Protein 8T5Y (pdb70)

Organism: NCBI:txid2806442

Foldseek 3Di:
DDPVVLLVLLLLQLLVQCVPPNLVPDDCQSSQVSSVHGSVSVCVVAVDSLSSLLVLLVVLLVQLCVQLVVLLPDDDALLVSLLSNLLSLLLSCQVRVSSLCSNPDDPDDPDDDDPVSVVSVVVSVVSVVVVLVSNLVSLVRNCVVVVAPVDDSVVLSVVSVVQSSCVSVDHDHDPPQDSVNSSVVSSVSSCCSRVNPDDD

Solvent-accessible surface area: 11642 Å² total; per-residue (Å²): 129,87,94,80,74,15,73,27,96,0,18,68,13,0,0,80,3,2,68,132,116,26,69,87,108,0,67,17,88,33,0,2,106,91,14,73,35,99,27,45,54,0,99,134,20,20,172,32,43,32,16,0,19,13,16,0,4,106,25,4,1,93,68,10,65,109,89,0,91,89,88,20,75,34,136,36,56,0,106,112,21,5,54,31,0,0,14,4,7,0,18,15,0,1,82,26,19,3,11,7,68,0,8,69,81,261,111,173,74,131,74,99,52,128,120,134,6,140,96,36,46,59,57,13,35,103,70,58,130,56,9,49,131,23,0,59,100,0,5,60,60,0,33,90,78,60,28,28,198,146,62,85,46,28,111,26,8,155,61,13,14,65,53,0,20,45,4,54,110,135,5,143,150,108,98,77,56,71,147,142,88,13,72,54,47,0,38,117,18,2,94,100,56,37,44,40,165,60,96,191

Sequence (200 aa):
EPESDVKGRILDAAADAFMLRGFANTTIDDIADDVGATAGLIYYHFRSKFDIFLAVYEDGMRRVRERVEPYVGAPGTGRQRLVAMSVAHVENLMIDLGYHHHVVHQRDQASTALKVRQRDALAALNELRRDYERMFHHVITEGIADGSLRNVDDALATRTTLLSSNLNAVDVWYRKIEGQTEKEVHDLASSQVVDLLIGGIGAT

Nearest PDB structures (foldseek):
  8t5y-assembly1_A-2  TM=1.005E+00  e=2.383E-27  Rhodococcus sp. USK13
  8svd-assembly2_J  TM=9.613E-01  e=2.777E-20  Mycolicibacterium baixiangningiae
  8svd-assembly2_K  TM=9.713E-01  e=1.045E-19  Mycolicibacterium baixiangningiae
  8svd-assembly1_T  TM=9.690E-01  e=1.728E-19  Mycolicibacterium baixiangningiae
  8svd-assembly1_A  TM=9.575E-01  e=4.237E-18  Mycolicibacterium baixiangningiae

InterPro domains:
  IPR001647 DNA-binding HTH domain, TetR-type [PF00440] (18-64)
  IPR001647 DNA-binding HTH domain, TetR-type [PR00455] (18-31)
  IPR001647 DNA-binding HTH domain, TetR-type [PR00455] (39-62)
  IPR001647 DNA-binding HTH domain, TetR-type [PS50977] (12-72)
  IPR009057 Homedomain-like superfamily [SSF46689] (9-89)
  IPR023772 DNA-binding HTH domain, TetR-type, conserved site [PS01081] (30-60)
  IPR036271 Tetracyclin repressor-like, C-terminal domain superfamily [SSF48498] (86-208)
  IPR041490 HTH-type transcriptional repressor KstR2, C-terminal [PF17932] (84-206)
  IPR050109 HTH-type, TetR-like transcriptional regulator [PTHR30055] (8-211)

Secondary structure (DSSP, 8-state):
--HHHHHHHHHHHHHHHHHHH-TTT--HHHHHHHHTS-HHHHHHH-SSHHHHHHHHHHHHHHHHHHHHGGGTTSSS-HHHHHHHHHHHHHHHHHHSHHHHHHHH---S-SSPPPHHHHHHHHHHHHHHHHHHHHHHHHHHHHHHHTSS-S--HHHHHHHHHHHHHGGGGT----TT--HHHHHHHHHHHHHHHHH-SS--

B-factor: mean 27.07, std 9.18, range [12.94, 57.35]

Radius of gyration: 18.66 Å; Cα contacts (8 Å, |Δi|>4): 200; chains: 1; bounding box: 30×42×54 Å

Structure (mmCIF, N/CA/C/O backbone):
data_8T5Y
#
_entry.id   8T5Y
#
_cell.length_a   45.409
_cell.length_b   60.510
_cell.length_c   84.520
_cell.angle_alpha   90.00
_cell.angle_beta   90.00
_cell.angle_gamma   90.00
#
_symmetry.space_group_name_H-M   'P 21 21 2'
#
loop_
_entity.id
_entity.type
_entity.pdbx_description
1 polymer DarR
2 non-polymer "A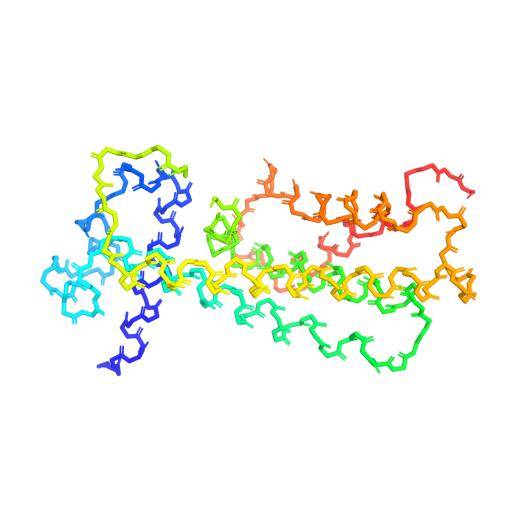DENOSINE-3',5'-CYCLIC-MONOPHOSPHATE"
3 water water
#
loop_
_atom_site.group_PDB
_atom_site.id
_atom_site.type_symbol
_atom_site.label_atom_id
_atom_site.label_alt_id
_atom_site.label_comp_id
_atom_site.label_asym_id
_atom_site.label_entity_id
_atom_site.label_seq_id
_atom_site.pdbx_PDB_ins_code
_atom_site.Cartn_x
_atom_site.Cartn_y
_atom_site.Cartn_z
_atom_site.occupancy
_atom_site.B_iso_or_equiv
_atom_site.auth_seq_id
_atom_site.auth_comp_id
_atom_site.auth_asym_id
_atom_site.auth_atom_id
_atom_site.pdbx_PDB_model_num
ATOM 1 N N . GLU A 1 9 ? 10.630 34.235 35.130 1.00 53.68 6 GLU A N 1
ATOM 2 C CA . GLU A 1 9 ? 10.692 33.214 34.091 1.00 50.48 6 GLU A CA 1
ATOM 3 C C . GLU A 1 9 ? 9.413 32.382 34.076 1.00 49.14 6 GLU A C 1
ATOM 4 O O . GLU A 1 9 ? 8.945 31.943 35.127 1.00 51.37 6 GLU A O 1
ATOM 10 N N . PRO A 1 10 ? 8.846 32.177 32.889 1.00 51.65 7 PRO A N 1
ATOM 11 C CA . PRO A 1 10 ? 7.653 31.332 32.779 1.00 49.37 7 PRO A CA 1
ATOM 12 C C . PRO A 1 10 ? 7.922 29.927 33.299 1.00 48.78 7 PRO A C 1
ATOM 13 O O . PRO A 1 10 ? 9.011 29.376 33.123 1.00 48.86 7 PRO A O 1
ATOM 17 N N . GLU A 1 11 ? 6.909 29.353 33.952 1.00 45.24 8 GLU A N 1
ATOM 18 C CA . GLU A 1 11 ? 7.062 28.033 34.556 1.00 45.45 8 GLU A CA 1
ATOM 19 C C . GLU A 1 11 ? 7.339 26.968 33.502 1.00 43.99 8 GLU A C 1
ATOM 20 O O . GLU A 1 11 ? 8.090 26.017 33.758 1.00 38.57 8 GLU A O 1
ATOM 26 N N . SER A 1 12 ? 6.743 27.106 32.314 1.00 44.84 9 SER A N 1
ATOM 27 C CA . SER A 1 12 ? 7.028 26.174 31.229 1.00 41.26 9 SER A CA 1
ATOM 28 C C . SER A 1 12 ? 8.480 26.271 30.776 1.00 40.05 9 SER A C 1
ATOM 29 O O . SER A 1 12 ? 9.073 25.263 30.366 1.00 36.35 9 SER A O 1
ATOM 31 N N . ASP A 1 13 ? 9.062 27.472 30.828 1.00 40.07 10 ASP A N 1
ATOM 32 C CA . ASP A 1 13 ? 10.472 27.626 30.488 1.00 37.48 10 ASP A CA 1
ATOM 33 C C . ASP A 1 13 ? 11.373 26.985 31.535 1.00 34.48 10 ASP A C 1
ATOM 34 O O . ASP A 1 13 ? 12.381 26.357 31.187 1.00 31.05 10 ASP A O 1
ATOM 39 N N . VAL A 1 14 ? 11.035 27.138 32.819 1.00 31.83 11 VAL A N 1
ATOM 40 C CA . VAL A 1 14 ? 11.810 26.477 33.869 1.00 27.94 11 VAL A CA 1
ATOM 41 C C . VAL A 1 14 ? 11.738 24.965 33.703 1.00 26.36 11 VAL A C 1
ATOM 42 O O . VAL A 1 14 ? 12.753 24.263 33.794 1.00 24.44 11 VAL A O 1
ATOM 46 N N . LYS A 1 15 ? 10.537 24.438 33.438 1.00 28.36 12 LYS A N 1
ATOM 47 C CA . LYS A 1 15 ? 10.404 23.000 33.231 1.00 25.45 12 LYS A CA 1
ATOM 48 C C . LYS A 1 15 ? 11.264 22.544 32.065 1.00 22.86 12 LYS A C 1
ATOM 49 O O . LYS A 1 15 ? 11.923 21.501 32.139 1.00 22.28 12 LYS A O 1
ATOM 55 N N . GLY A 1 16 ? 11.288 23.326 30.980 1.00 25.97 13 GLY A N 1
ATOM 56 C CA . GLY A 1 16 ? 12.109 22.955 29.838 1.00 26.97 13 GLY A CA 1
ATOM 57 C C . GLY A 1 16 ? 13.585 22.890 30.176 1.00 21.45 13 GLY A C 1
ATOM 58 O O . GLY A 1 16 ? 14.304 22.009 29.697 1.00 23.35 13 GLY A O 1
ATOM 59 N N . ARG A 1 17 ? 14.061 23.825 31.005 1.00 23.74 14 ARG A N 1
ATOM 60 C CA . ARG A 1 17 ? 15.464 23.793 31.412 1.00 23.72 14 ARG A CA 1
ATOM 61 C C . ARG A 1 17 ? 15.753 22.587 32.291 1.00 21.41 14 ARG A C 1
ATOM 62 O O . ARG A 1 17 ? 16.819 21.969 32.173 1.00 21.22 14 ARG A O 1
ATOM 70 N N . ILE A 1 18 ? 14.809 22.231 33.167 1.00 19.86 15 ILE A N 1
ATOM 71 C CA . ILE A 1 18 ? 14.955 21.023 33.972 1.00 18.74 15 ILE A CA 1
ATOM 72 C C . ILE A 1 18 ? 15.044 19.793 33.081 1.00 18.48 15 ILE A C 1
ATOM 73 O O . ILE A 1 18 ? 15.915 18.938 33.267 1.00 18.78 15 ILE A O 1
ATOM 78 N N . LEU A 1 19 ? 14.152 19.690 32.085 1.00 19.78 16 LEU A N 1
ATOM 79 C CA . LEU A 1 19 ? 14.174 18.517 31.221 1.00 19.29 16 LEU A CA 1
ATOM 80 C C . LEU A 1 19 ? 15.456 18.455 30.414 1.00 17.29 16 LEU A C 1
ATOM 81 O O . LEU A 1 19 ? 16.016 17.375 30.217 1.00 18.08 16 LEU A O 1
ATOM 86 N N . ASP A 1 20 ? 15.939 19.613 29.950 1.00 18.59 17 ASP A N 1
ATOM 87 C CA . ASP A 1 20 ? 17.192 19.640 29.196 1.00 22.18 17 ASP A CA 1
ATOM 88 C C . ASP A 1 20 ? 18.333 19.142 30.065 1.00 21.05 17 ASP A C 1
ATOM 89 O O . ASP A 1 20 ? 19.155 18.323 29.637 1.00 20.80 17 ASP A O 1
ATOM 94 N N . ALA A 1 21 ? 18.409 19.660 31.295 1.00 19.67 18 ALA A N 1
ATOM 95 C CA . ALA A 1 21 ? 19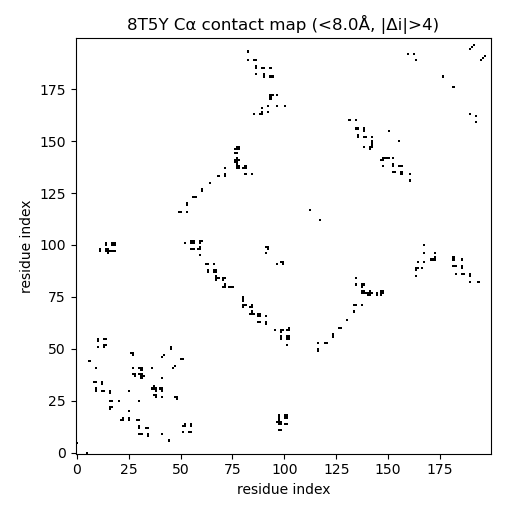.470 19.259 32.212 1.00 20.41 18 ALA A CA 1
ATOM 96 C C . ALA A 1 21 ? 19.355 17.788 32.565 1.00 18.41 18 ALA A C 1
ATOM 97 O O . ALA A 1 21 ? 20.356 17.070 32.607 1.00 20.22 18 ALA A O 1
ATOM 99 N N . ALA A 1 22 ? 18.142 17.321 32.838 1.00 18.20 19 ALA A N 1
ATOM 100 C CA . ALA A 1 22 ? 17.980 15.928 33.225 1.00 18.46 19 ALA A CA 1
ATOM 101 C C . ALA A 1 22 ? 18.327 14.986 32.079 1.00 17.57 19 ALA A C 1
ATOM 102 O O . ALA A 1 22 ? 18.964 13.949 32.296 1.00 19.40 19 ALA A O 1
ATOM 104 N N . ALA A 1 23 ? 17.904 15.325 30.858 1.00 17.98 20 ALA A N 1
ATOM 105 C CA . ALA A 1 23 ? 18.215 14.471 29.720 1.00 19.52 20 ALA A CA 1
ATOM 106 C C . ALA A 1 23 ? 19.716 14.303 29.569 1.00 19.20 20 ALA A C 1
ATOM 107 O O . ALA A 1 23 ? 20.209 13.182 29.370 1.00 19.74 20 ALA A O 1
ATOM 109 N N . ASP A 1 24 ? 20.459 15.397 29.718 1.00 18.99 21 ASP A N 1
ATOM 110 C CA . ASP A 1 24 ? 21.912 15.321 29.580 1.00 21.18 21 ASP A CA 1
ATOM 111 C C . ASP A 1 24 ? 22.542 14.567 30.744 1.00 22.11 21 ASP A C 1
ATOM 112 O O . ASP A 1 24 ? 23.482 13.783 30.543 1.00 24.92 21 ASP A O 1
ATOM 117 N N . ALA A 1 25 ? 22.016 14.760 31.964 1.00 21.83 22 ALA A N 1
ATOM 118 C CA . ALA A 1 25 ? 22.545 14.047 33.127 1.00 22.20 22 ALA A CA 1
ATOM 119 C C . ALA A 1 25 ? 22.288 12.549 33.028 1.00 21.63 22 ALA A C 1
ATOM 120 O O . ALA A 1 25 ? 23.189 11.741 33.283 1.00 25.27 22 ALA A O 1
ATOM 122 N N . PHE A 1 26 ? 21.069 12.153 32.646 1.00 21.37 23 PHE A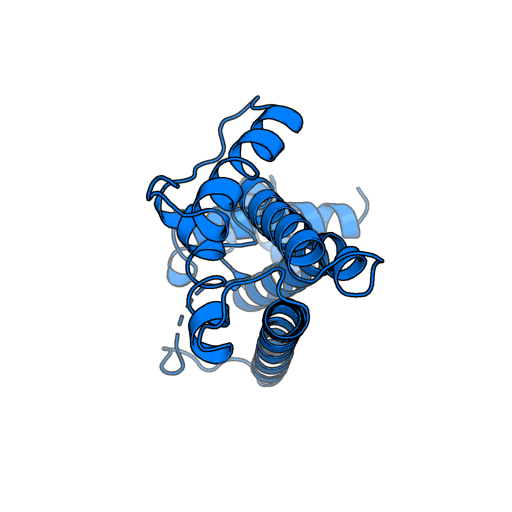 N 1
ATOM 123 C CA . PHE A 1 26 ? 20.775 10.732 32.502 1.00 21.45 23 PHE A CA 1
ATOM 124 C C . PHE A 1 26 ? 21.675 10.107 31.445 1.00 24.65 23 PHE A C 1
ATOM 125 O O . PHE A 1 26 ? 22.142 8.973 31.602 1.00 24.86 23 PHE A O 1
ATOM 133 N N . MET A 1 27 ? 21.923 10.835 30.353 1.00 22.07 24 MET A N 1
ATOM 134 C CA . MET A 1 27 ? 22.846 10.358 29.325 1.00 25.51 24 MET A CA 1
ATOM 135 C C . MET A 1 27 ? 24.239 10.142 29.895 1.00 28.19 24 MET A C 1
ATOM 136 O O . MET A 1 27 ? 24.889 9.127 29.615 1.00 30.51 24 MET A O 1
ATOM 141 N N . LEU A 1 28 ? 24.734 11.119 30.657 1.00 27.92 25 LEU A N 1
ATOM 142 C CA . LEU A 1 28 ? 26.137 11.125 31.063 1.00 27.73 25 LEU A CA 1
ATOM 143 C C . LEU A 1 28 ? 26.416 10.065 32.116 1.00 33.48 25 LEU A C 1
ATOM 144 O O . LEU A 1 28 ? 27.402 9.324 32.022 1.00 34.84 25 LEU A O 1
ATOM 149 N N . ARG A 1 29 ? 25.569 9.985 33.134 1.00 29.30 26 ARG A N 1
ATOM 150 C CA . ARG A 1 29 ? 25.831 9.123 34.277 1.00 33.08 26 ARG A CA 1
ATOM 151 C C . ARG A 1 29 ? 24.889 7.935 34.366 1.00 32.86 26 ARG A C 1
ATOM 152 O O . ARG A 1 29 ? 25.149 7.018 35.152 1.00 34.07 26 ARG A O 1
ATOM 160 N N . GLY A 1 30 ? 23.809 7.927 33.600 1.00 27.99 27 GLY A N 1
ATOM 161 C CA . GLY A 1 30 ? 22.772 6.933 33.763 1.00 27.15 27 GLY A CA 1
ATOM 162 C C . GLY A 1 30 ? 21.704 7.385 34.742 1.00 28.57 27 GLY A C 1
ATOM 163 O O . GLY A 1 30 ? 21.921 8.234 35.605 1.00 28.01 27 GLY A O 1
ATOM 164 N N . PHE A 1 31 ? 20.521 6.787 34.600 1.00 27.68 28 PHE A N 1
ATOM 165 C CA . PHE A 1 31 ? 19.401 7.164 35.456 1.00 26.54 28 PHE A CA 1
ATOM 166 C C . PHE A 1 31 ? 19.706 6.880 36.924 1.00 27.65 28 PHE A C 1
ATOM 167 O O . PHE A 1 31 ? 19.497 7.737 37.790 1.00 26.04 28 PHE A O 1
ATOM 175 N N . ALA A 1 32 ? 20.218 5.682 37.222 1.00 30.00 29 ALA A N 1
ATOM 176 C CA . ALA A 1 32 ? 20.358 5.261 38.613 1.00 32.96 29 ALA A CA 1
ATOM 177 C C . ALA A 1 32 ? 21.310 6.168 39.382 1.00 29.95 29 ALA A C 1
ATOM 178 O O . ALA A 1 32 ? 21.069 6.488 40.552 1.00 32.17 29 ALA A O 1
ATOM 180 N N . ASN A 1 33 ? 22.400 6.584 38.749 1.00 31.01 30 ASN A N 1
ATOM 181 C CA . ASN A 1 33 ? 23.404 7.381 39.438 1.00 31.09 30 ASN A CA 1
ATOM 182 C C . ASN A 1 33 ? 23.108 8.875 39.424 1.00 27.31 30 ASN A C 1
ATOM 183 O O . ASN A 1 33 ? 23.664 9.608 40.249 1.00 31.56 30 ASN A O 1
ATOM 188 N N . THR A 1 34 ? 22.231 9.338 38.538 1.00 24.14 31 THR A N 1
ATOM 189 C CA . THR A 1 34 ? 21.845 10.741 38.558 1.00 23.23 31 THR A CA 1
ATOM 190 C C . THR A 1 34 ? 20.992 11.027 39.786 1.00 24.41 31 THR A C 1
ATOM 191 O O . THR A 1 34 ? 20.147 10.218 40.172 1.00 24.94 31 THR A O 1
ATOM 195 N N . THR A 1 35 ? 21.212 12.179 40.406 1.00 22.62 32 THR A N 1
ATOM 196 C CA . THR A 1 35 ? 20.420 12.591 41.555 1.00 20.58 32 THR A CA 1
ATOM 197 C C . THR A 1 35 ? 19.650 13.865 41.231 1.00 20.55 32 THR A C 1
ATOM 198 O O . THR A 1 35 ? 19.973 14.593 40.279 1.00 20.79 32 THR A O 1
ATOM 202 N N . ILE A 1 36 ? 18.627 14.134 42.044 1.00 19.43 33 ILE A N 1
ATOM 203 C CA . ILE A 1 36 ? 17.909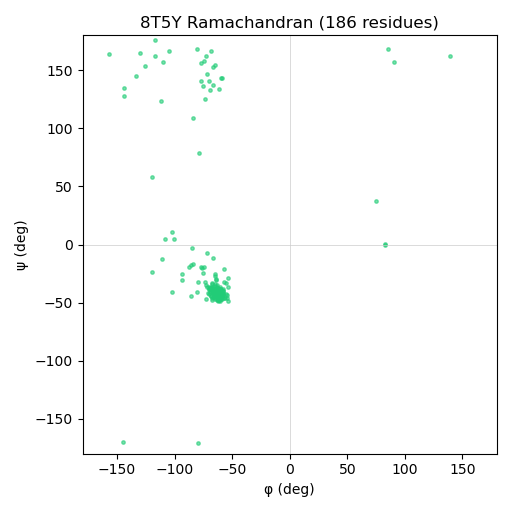 15.401 41.934 1.00 19.72 33 ILE A CA 1
ATOM 204 C C . ILE A 1 36 ? 18.871 16.568 42.125 1.00 22.49 33 ILE A C 1
ATOM 205 O O . ILE A 1 36 ? 18.773 17.590 41.436 1.00 20.52 33 ILE A O 1
ATOM 210 N N . ASP A 1 37 ? 19.834 16.419 43.042 1.00 21.45 34 ASP A N 1
ATOM 211 C CA . ASP A 1 37 ? 20.838 17.461 43.252 1.00 21.25 34 ASP A CA 1
ATOM 212 C C . ASP A 1 37 ? 21.650 17.735 41.991 1.00 21.56 34 ASP A C 1
ATOM 213 O O . ASP A 1 37 ? 21.990 18.895 41.717 1.00 21.40 34 ASP A O 1
ATOM 218 N N . ASP A 1 38 ? 21.996 16.688 41.222 1.00 21.30 35 ASP A N 1
ATOM 219 C CA . ASP A 1 38 ? 22.700 16.895 39.956 1.00 20.56 35 ASP A CA 1
ATOM 220 C C . ASP A 1 38 ? 21.891 17.803 39.045 1.00 22.91 35 ASP A C 1
ATOM 221 O O . ASP A 1 38 ? 22.430 18.721 38.417 1.00 23.73 35 ASP A O 1
ATOM 226 N N . ILE A 1 39 ? 20.594 17.525 38.941 1.00 20.67 36 ILE A N 1
ATOM 227 C CA . ILE A 1 39 ? 19.728 18.279 38.046 1.00 20.37 36 ILE A CA 1
ATOM 228 C C . ILE A 1 39 ? 19.559 19.703 38.549 1.00 19.42 36 ILE A C 1
ATOM 229 O O . ILE A 1 39 ? 19.669 20.664 37.775 1.00 20.76 36 ILE A O 1
ATOM 234 N N . ALA A 1 40 ? 19.326 19.856 39.857 1.00 19.84 37 ALA A N 1
ATOM 235 C CA . ALA A 1 40 ? 19.244 21.181 40.465 1.00 19.86 37 ALA A CA 1
ATOM 236 C C . ALA A 1 40 ? 20.509 21.989 40.205 1.00 21.95 37 ALA A C 1
ATOM 237 O O . ALA A 1 40 ? 20.436 23.160 39.813 1.00 22.51 37 ALA A O 1
ATOM 239 N N . ASP A 1 41 ? 21.685 21.372 40.392 1.00 21.80 38 ASP A N 1
ATOM 240 C CA . ASP A 1 41 ? 22.933 22.100 40.153 1.00 23.12 38 ASP A CA 1
ATOM 241 C C . ASP A 1 41 ? 22.993 22.629 38.729 1.00 22.92 38 ASP A C 1
ATOM 242 O O . ASP A 1 41 ? 23.470 23.747 38.492 1.00 26.39 38 ASP A O 1
ATOM 247 N N . ASP A 1 42 ? 22.537 21.825 37.768 1.00 23.40 39 ASP A N 1
ATOM 248 C CA . ASP A 1 42 ? 22.698 22.147 36.363 1.00 23.15 39 ASP A CA 1
ATOM 249 C C . ASP A 1 42 ? 21.728 23.225 35.905 1.00 26.23 39 ASP A C 1
ATOM 250 O O . ASP A 1 42 ? 21.995 23.883 34.895 1.00 34.52 39 ASP A O 1
ATOM 255 N N . VAL A 1 43 ? 20.628 23.442 36.633 1.00 23.08 40 VAL A N 1
ATOM 256 C CA . VAL A 1 43 ? 19.733 24.565 36.342 1.00 24.75 40 VAL A CA 1
ATOM 257 C C . VAL A 1 43 ? 19.933 25.752 37.273 1.00 27.30 40 VAL A C 1
ATOM 258 O O . VAL A 1 43 ? 19.187 26.735 37.170 1.00 29.75 40 VAL A O 1
ATOM 262 N N . GLY A 1 44 ? 20.917 25.708 38.167 1.00 24.68 41 GLY A N 1
ATOM 263 C CA . GLY A 1 44 ? 21.182 26.841 39.043 1.00 27.13 41 GLY A CA 1
ATOM 264 C C . GLY A 1 44 ? 20.185 27.024 40.166 1.00 23.43 41 GLY A C 1
ATOM 265 O O . GLY A 1 44 ? 19.880 28.163 40.547 1.00 29.11 41 GLY A O 1
ATOM 266 N N . ALA A 1 45 ? 19.710 25.930 40.751 1.00 22.33 42 ALA A N 1
ATOM 267 C CA . ALA A 1 45 ? 18.687 26.028 41.775 1.00 23.14 42 ALA A CA 1
ATOM 268 C C . ALA A 1 45 ? 18.920 24.945 42.818 1.00 25.22 42 ALA A C 1
ATOM 269 O O . ALA A 1 45 ? 19.961 24.279 42.830 1.00 26.25 42 ALA A O 1
ATOM 271 N N . THR A 1 46 ? 17.945 24.782 43.697 1.00 26.00 43 THR A N 1
ATOM 272 C CA . THR A 1 46 ? 17.974 23.784 44.749 1.00 24.26 43 THR A CA 1
ATOM 273 C C . THR A 1 46 ? 17.041 22.643 44.381 1.00 24.09 43 THR A C 1
ATOM 274 O O . THR A 1 46 ? 16.203 22.743 43.472 1.00 22.34 43 THR A O 1
ATOM 278 N N . ALA A 1 47 ? 17.185 21.543 45.113 1.00 23.27 44 ALA A N 1
ATOM 279 C CA . ALA A 1 47 ? 16.290 20.407 44.913 1.00 23.18 44 ALA A CA 1
ATOM 280 C C . ALA A 1 47 ? 14.833 20.816 45.050 1.00 23.81 44 ALA A C 1
ATOM 281 O O . ALA A 1 47 ? 13.969 20.274 44.347 1.00 22.71 44 ALA A O 1
ATOM 283 N N . GLY A 1 48 ? 14.549 21.783 45.928 1.00 25.22 45 GLY A N 1
ATOM 284 C CA . GLY A 1 48 ? 13.175 22.221 46.134 1.00 25.97 45 GLY A CA 1
ATOM 285 C C . GLY A 1 48 ? 12.508 22.720 44.866 1.00 28.56 45 GLY A C 1
ATOM 286 O O . GLY A 1 48 ? 11.330 22.445 44.629 1.00 27.62 45 GLY A O 1
ATOM 287 N N . LEU A 1 49 ? 13.244 23.455 44.028 1.00 24.72 46 LEU A N 1
ATOM 288 C CA . LEU A 1 49 ? 12.663 23.886 42.759 1.00 24.74 46 LEU A CA 1
ATOM 289 C C . LEU A 1 49 ? 12.343 22.691 41.876 1.00 25.51 46 LEU A C 1
ATOM 290 O O . LEU A 1 49 ? 11.290 22.652 41.224 1.00 25.22 46 LEU A O 1
ATOM 295 N N . ILE A 1 50 ? 13.237 21.699 41.838 1.00 21.80 47 ILE A N 1
ATOM 296 C CA . ILE A 1 50 ? 12.978 20.514 41.024 1.00 19.63 47 ILE A CA 1
ATOM 297 C C . ILE A 1 50 ? 11.717 19.803 41.496 1.00 21.20 47 ILE A C 1
ATOM 298 O O . ILE A 1 50 ? 10.841 19.467 40.689 1.00 22.54 47 ILE A O 1
ATOM 303 N N . TYR A 1 51 ? 11.598 19.582 42.810 1.00 22.33 48 TYR A N 1
ATOM 304 C CA . TYR A 1 51 ? 10.444 18.871 43.358 1.00 23.36 48 TYR A CA 1
ATOM 305 C C . TYR A 1 51 ? 9.144 19.643 43.162 1.00 25.89 48 TYR A C 1
ATOM 306 O O . TYR A 1 51 ? 8.070 19.027 43.097 1.00 26.70 48 TYR A O 1
ATOM 315 N N . TYR A 1 52 ? 9.210 20.974 43.066 1.00 24.00 49 TYR A N 1
ATOM 316 C CA . TYR A 1 52 ? 8.002 21.742 42.788 1.00 25.23 49 TYR A CA 1
ATOM 317 C C . TYR A 1 52 ? 7.422 21.355 41.432 1.00 26.02 49 TYR A C 1
ATOM 318 O O . TYR A 1 52 ? 6.196 21.276 41.268 1.00 27.71 49 TYR A O 1
ATOM 327 N N . HIS A 1 53 ? 8.289 21.103 40.448 1.00 22.82 50 HIS A N 1
ATOM 328 C CA . HIS A 1 53 ? 7.853 20.817 39.089 1.00 24.65 50 HIS A CA 1
ATOM 329 C C . HIS A 1 53 ? 7.695 19.331 38.807 1.00 26.66 50 HIS A C 1
ATOM 330 O O . HIS A 1 53 ? 6.862 18.957 37.968 1.00 26.45 50 HIS A O 1
ATOM 337 N N . PHE A 1 54 ? 8.483 18.477 39.466 1.00 23.46 51 PHE A N 1
ATOM 338 C CA . PHE A 1 54 ? 8.451 17.034 39.247 1.00 21.08 51 PHE A CA 1
ATOM 339 C C . PHE A 1 54 ? 8.682 16.344 40.579 1.00 26.01 51 PHE A C 1
ATOM 340 O O . PHE A 1 54 ? 9.681 16.618 41.250 1.00 25.03 51 PHE A O 1
ATOM 348 N N . ARG A 1 55 ? 7.792 15.420 40.945 1.00 22.40 52 ARG A N 1
ATOM 349 C CA . ARG A 1 55 ? 7.835 14.866 42.294 1.00 22.94 52 ARG A CA 1
ATOM 350 C C . ARG A 1 55 ? 8.973 13.887 42.511 1.00 25.00 52 ARG A C 1
ATOM 351 O O . ARG A 1 55 ? 9.322 13.620 43.667 1.00 25.56 52 ARG A O 1
ATOM 359 N N . SER A 1 56 ? 9.543 13.332 41.448 1.00 23.11 53 SER A N 1
ATOM 360 C CA . SER A 1 56 ? 10.557 12.303 41.602 1.00 23.22 53 SER A CA 1
ATOM 361 C C . SER A 1 56 ? 11.416 12.258 40.355 1.00 20.44 53 SER A C 1
ATOM 362 O O . SER A 1 56 ? 11.035 12.755 39.287 1.00 21.46 53 SER A O 1
ATOM 365 N N . LYS A 1 57 ? 12.569 11.613 40.501 1.00 21.37 54 LYS A N 1
ATOM 366 C CA . LYS A 1 57 ? 13.461 11.439 39.371 1.00 21.87 54 LYS A CA 1
ATOM 367 C C . LYS A 1 57 ? 12.778 10.661 38.250 1.00 20.48 54 LYS A C 1
ATOM 368 O O . LYS A 1 57 ? 12.952 10.987 37.071 1.00 19.35 54 LYS A O 1
ATOM 374 N N . PHE A 1 58 ? 11.965 9.647 38.590 1.00 19.72 55 PHE A N 1
ATOM 375 C CA . PHE A 1 58 ? 11.291 8.907 37.521 1.00 20.29 55 PHE A CA 1
ATOM 376 C C . PHE A 1 58 ? 10.249 9.754 36.799 1.00 19.81 55 PHE A C 1
ATOM 377 O O . PHE A 1 58 ? 10.044 9.579 35.589 1.00 18.40 55 PHE A O 1
ATOM 385 N N . ASP A 1 59 ? 9.588 10.677 37.503 1.00 18.25 56 ASP A N 1
ATOM 386 C CA . ASP A 1 59 ? 8.667 11.585 36.833 1.00 17.67 56 ASP A CA 1
ATOM 387 C C . ASP A 1 59 ? 9.406 12.459 35.826 1.00 18.82 56 ASP A C 1
ATOM 388 O O . ASP A 1 59 ? 8.871 12.788 34.758 1.00 18.73 56 ASP A O 1
ATOM 393 N N . ILE A 1 60 ? 10.638 12.861 36.153 1.00 18.40 57 ILE A N 1
ATOM 394 C CA . ILE A 1 60 ? 11.442 13.620 35.204 1.00 19.33 57 ILE A CA 1
ATOM 395 C C . ILE A 1 60 ? 11.779 12.765 33.991 1.00 16.91 57 ILE A C 1
ATOM 396 O O . ILE A 1 60 ? 11.663 13.213 32.844 1.00 17.22 57 ILE A O 1
ATOM 401 N N . PHE A 1 61 ? 12.185 11.518 34.224 1.00 17.87 58 PHE A N 1
ATOM 402 C CA . PHE A 1 61 ? 12.425 10.585 33.124 1.00 17.15 58 PHE A CA 1
ATOM 403 C C . PHE A 1 61 ? 11.209 10.479 32.208 1.00 17.41 58 PHE A C 1
ATOM 404 O O . PHE A 1 61 ? 11.323 10.579 30.979 1.00 17.96 58 PHE A O 1
ATOM 412 N N . LEU A 1 62 ? 10.028 10.289 32.794 1.00 17.05 59 LEU A N 1
ATOM 413 C CA . LEU A 1 62 ? 8.816 10.180 31.986 1.00 17.24 59 LEU A CA 1
ATOM 414 C C . LEU A 1 62 ? 8.576 11.439 31.173 1.00 18.30 59 LEU A C 1
ATOM 415 O O . LEU A 1 62 ? 8.179 11.365 30.002 1.00 18.16 59 LEU A O 1
ATOM 420 N N . ALA A 1 63 ? 8.821 12.611 31.765 1.00 18.08 60 ALA A N 1
ATOM 421 C CA . ALA A 1 63 ? 8.607 13.869 31.061 1.00 17.60 60 ALA A CA 1
ATOM 422 C C . ALA A 1 63 ? 9.618 14.057 29.930 1.00 16.12 60 ALA A C 1
ATOM 423 O O . ALA A 1 63 ? 9.287 14.635 28.883 1.00 19.09 60 ALA A O 1
ATOM 425 N N . VAL A 1 64 ? 10.859 13.622 30.141 1.00 17.01 61 VAL A N 1
ATOM 426 C CA . VAL A 1 64 ? 11.847 13.672 29.068 1.00 18.12 61 VAL A CA 1
ATOM 427 C C . VAL A 1 64 ? 11.421 12.764 27.928 1.00 17.02 61 VAL A C 1
ATOM 428 O O . VAL A 1 64 ? 11.475 13.146 26.755 1.00 17.35 61 VAL A O 1
ATOM 432 N N . TYR A 1 65 ? 10.995 11.543 28.263 1.00 16.73 62 TYR A N 1
ATOM 433 C CA . TYR A 1 65 ? 10.543 10.590 27.248 1.00 15.99 62 TYR A CA 1
ATOM 434 C C . TYR A 1 65 ? 9.376 11.174 26.463 1.00 19.68 62 TYR A C 1
ATOM 435 O O . TYR A 1 65 ? 9.361 11.152 25.226 1.00 18.66 62 TYR A O 1
ATOM 444 N N . GLU A 1 66 ? 8.397 11.737 27.163 1.00 18.36 63 GLU A N 1
ATOM 445 C CA . GLU A 1 66 ? 7.239 12.316 26.491 1.00 19.01 63 GLU A CA 1
ATOM 446 C C . GLU A 1 66 ? 7.656 13.435 25.541 1.00 19.66 63 GLU A C 1
ATOM 447 O O . GLU A 1 66 ? 7.172 13.520 24.397 1.00 20.21 63 GLU A O 1
ATOM 453 N N . ASP A 1 67 ? 8.555 14.316 25.992 1.00 18.17 64 ASP A N 1
ATOM 454 C CA . ASP A 1 67 ? 8.946 15.447 25.152 1.00 20.86 64 ASP A CA 1
ATOM 455 C C . ASP A 1 67 ? 9.804 14.990 23.986 1.00 19.03 64 ASP A C 1
ATOM 456 O O . ASP A 1 67 ? 9.687 15.525 22.876 1.00 20.35 64 ASP A O 1
ATOM 461 N N . GLY A 1 68 ? 10.657 13.994 24.214 1.00 17.61 65 GLY A N 1
ATOM 462 C CA . GLY A 1 68 ? 11.451 13.445 23.123 1.00 18.91 65 GLY A CA 1
ATOM 463 C C . GLY A 1 68 ? 10.593 12.820 22.041 1.00 19.99 65 GLY A C 1
ATOM 464 O O . GLY A 1 68 ? 10.860 12.991 20.844 1.00 20.78 65 GLY A O 1
ATOM 465 N N . MET A 1 69 ? 9.545 12.101 22.444 1.00 18.63 66 MET A N 1
ATOM 466 C CA . MET A 1 69 ? 8.628 11.495 21.486 1.00 20.25 66 MET A CA 1
ATOM 467 C C . MET A 1 69 ? 7.860 12.557 20.713 1.00 24.57 66 MET A C 1
ATOM 468 O O . MET A 1 69 ? 7.660 12.425 19.497 1.00 23.19 66 MET A O 1
ATOM 473 N N . ARG A 1 70 ? 7.414 13.616 21.392 1.00 21.54 67 ARG A N 1
ATOM 474 C CA . ARG A 1 70 ? 6.693 14.682 20.703 1.00 24.09 67 ARG A CA 1
ATOM 475 C C . ARG A 1 70 ? 7.580 15.335 19.654 1.00 22.81 67 ARG A C 1
ATOM 476 O O . ARG A 1 70 ? 7.169 15.512 18.497 1.00 23.89 67 ARG A O 1
ATOM 484 N N . ARG A 1 71 ? 8.827 15.638 20.022 1.00 21.61 68 ARG A N 1
ATOM 485 C CA . ARG A 1 71 ? 9.725 16.341 19.111 1.00 22.49 68 ARG A CA 1
ATOM 486 C C . ARG A 1 71 ? 10.030 15.493 17.885 1.00 21.84 68 ARG A C 1
ATOM 487 O O . ARG A 1 71 ? 9.952 15.980 16.752 1.00 22.96 68 ARG A O 1
ATOM 495 N N . VAL A 1 72 ? 10.363 14.218 18.085 1.00 18.91 69 VAL A N 1
ATOM 496 C CA . VAL A 1 72 ? 10.704 13.395 16.921 1.00 20.22 69 VAL A CA 1
ATOM 497 C C . VAL A 1 72 ? 9.487 13.207 16.015 1.00 20.92 69 VAL A C 1
ATOM 498 O O . VAL A 1 72 ? 9.596 13.276 14.785 1.00 19.46 69 VAL A O 1
ATOM 502 N N . ARG A 1 73 ? 8.302 13.012 16.601 1.00 20.58 70 ARG A N 1
ATOM 503 C CA . ARG A 1 73 ? 7.105 12.835 15.792 1.00 21.59 70 ARG A CA 1
ATOM 504 C C . ARG A 1 73 ? 6.808 14.089 14.983 1.00 22.11 70 ARG A C 1
ATOM 505 O O . ARG A 1 73 ? 6.478 14.006 13.793 1.00 22.57 70 ARG A O 1
ATOM 513 N N . GLU A 1 74 ? 6.952 15.265 15.597 1.00 21.63 71 GLU A N 1
ATOM 514 C CA . GLU A 1 74 ? 6.681 16.502 14.873 1.00 25.19 71 GLU A CA 1
ATOM 515 C C . GLU A 1 74 ? 7.639 16.702 13.706 1.00 23.45 71 GLU A C 1
ATOM 516 O O . GLU A 1 74 ? 7.269 17.327 12.700 1.00 25.61 71 GLU A O 1
ATOM 522 N N . ARG A 1 75 ? 8.868 16.194 13.818 1.00 23.47 72 ARG A N 1
ATOM 523 C CA . ARG A 1 75 ? 9.840 16.340 12.739 1.00 22.49 72 ARG A CA 1
ATOM 524 C C . ARG A 1 75 ? 9.620 15.329 11.623 1.00 23.34 72 ARG A C 1
ATOM 525 O O . ARG A 1 75 ? 9.888 15.633 10.454 1.00 23.94 72 ARG A O 1
ATOM 533 N N . VAL A 1 76 ? 9.131 14.137 11.952 1.00 19.14 73 VAL A N 1
ATOM 534 C CA . VAL A 1 76 ? 9.114 13.015 11.022 1.00 20.38 73 VAL A CA 1
ATOM 535 C C . VAL A 1 76 ? 7.738 12.781 10.414 1.00 19.67 73 VAL A C 1
ATOM 536 O O . VAL A 1 76 ? 7.628 12.485 9.222 1.00 19.97 73 VAL A O 1
ATOM 540 N N . GLU A 1 77 ? 6.683 12.890 11.217 1.00 21.78 74 GLU A N 1
ATOM 541 C CA . GLU A 1 77 ? 5.336 12.593 10.736 1.00 23.54 74 GLU A CA 1
ATOM 542 C C . GLU A 1 77 ? 4.915 13.340 9.476 1.00 24.08 74 GLU A C 1
ATOM 543 O O . GLU A 1 77 ? 4.202 12.735 8.658 1.00 26.22 74 GLU A O 1
ATOM 549 N N . PRO A 1 78 ? 5.283 14.609 9.254 1.00 22.82 75 PRO A N 1
ATOM 550 C CA . PRO A 1 78 ? 4.819 15.290 8.031 1.00 24.86 75 PRO A CA 1
ATOM 551 C C . PRO A 1 78 ? 5.203 14.580 6.744 1.00 24.47 75 PRO A C 1
ATOM 552 O O . PRO A 1 78 ? 4.557 14.794 5.711 1.00 27.51 75 PRO A O 1
ATOM 556 N N . TYR A 1 79 ? 6.211 13.725 6.765 1.00 22.17 76 TYR A N 1
ATOM 557 C CA . TYR A 1 79 ? 6.671 13.068 5.553 1.00 24.02 76 TYR A CA 1
ATOM 558 C C . TYR A 1 79 ? 5.937 11.772 5.248 1.00 26.60 76 TYR A C 1
ATOM 559 O O . TYR A 1 79 ? 5.966 11.318 4.098 1.00 28.18 76 TYR A O 1
ATOM 568 N N . VAL A 1 80 ? 5.276 11.171 6.235 1.00 24.77 77 VAL A N 1
ATOM 569 C CA . VAL A 1 80 ? 4.787 9.802 6.090 1.00 24.21 77 VAL A CA 1
ATOM 570 C C . VAL A 1 80 ? 3.714 9.712 5.011 1.00 27.38 77 VAL A C 1
ATOM 571 O O . VAL A 1 80 ? 3.710 8.781 4.195 1.00 28.91 77 VAL A O 1
ATOM 575 N N . GLY A 1 81 ? 2.779 10.660 5.001 1.00 25.94 78 GLY A N 1
ATOM 576 C CA . GLY A 1 81 ? 1.719 10.712 4.017 1.00 28.25 78 GLY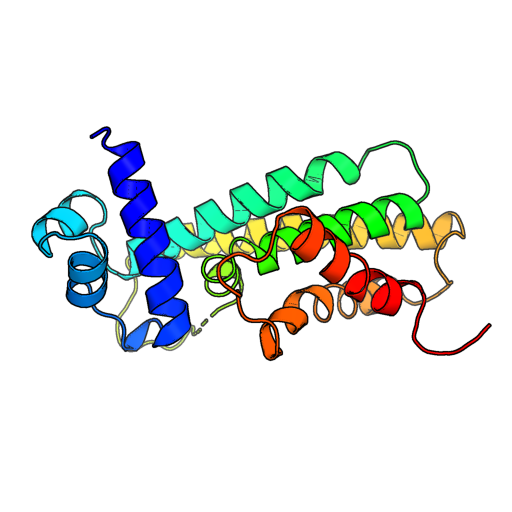 A CA 1
ATOM 577 C C . GLY A 1 81 ? 1.928 11.734 2.923 1.00 27.13 78 GLY A C 1
ATOM 578 O O . GLY A 1 81 ? 0.994 12.002 2.156 1.00 28.40 78 GLY A O 1
ATOM 579 N N . ALA A 1 82 ? 3.119 12.318 2.828 1.00 25.82 79 ALA A N 1
ATOM 580 C CA . ALA A 1 82 ? 3.396 13.335 1.832 1.00 26.33 79 ALA A CA 1
ATOM 581 C C . ALA A 1 82 ? 3.499 12.711 0.442 1.00 25.47 79 ALA A C 1
ATOM 582 O O . ALA A 1 82 ? 3.685 11.496 0.298 1.00 25.24 79 ALA A O 1
ATOM 584 N N . PRO A 1 83 ? 3.389 13.524 -0.604 1.00 24.45 80 PRO A N 1
ATOM 585 C CA . PRO A 1 83 ? 3.653 13.018 -1.952 1.00 25.03 80 PRO A CA 1
ATOM 586 C C . PRO A 1 83 ? 5.075 12.489 -2.067 1.00 26.31 80 PRO A C 1
ATOM 587 O O . PRO A 1 83 ? 6.013 13.022 -1.467 1.00 28.72 80 PRO A O 1
ATOM 591 N N . GLY A 1 84 ? 5.231 11.417 -2.820 1.00 23.37 81 GLY A N 1
ATOM 592 C CA . GLY A 1 84 ? 6.538 10.858 -3.097 1.00 21.97 81 GLY A CA 1
ATOM 593 C C . GLY A 1 84 ? 6.513 9.345 -3.035 1.00 20.43 81 GLY A C 1
ATOM 594 O O . GLY A 1 84 ? 5.613 8.732 -2.455 1.00 22.50 81 GLY A O 1
ATOM 595 N N . THR A 1 85 ? 7.538 8.736 -3.614 1.00 20.18 82 THR A N 1
ATOM 596 C CA . THR A 1 85 ? 7.692 7.288 -3.521 1.00 19.12 82 THR A CA 1
ATOM 597 C C . THR A 1 85 ? 8.016 6.894 -2.078 1.00 20.93 82 THR A C 1
ATOM 598 O O . THR A 1 85 ? 8.372 7.725 -1.231 1.00 19.46 82 THR A O 1
ATOM 602 N N . GLY A 1 86 ? 7.900 5.596 -1.803 1.00 20.14 83 GLY A N 1
ATOM 603 C CA . GLY A 1 86 ? 8.318 5.104 -0.501 1.00 17.83 83 GLY A CA 1
ATOM 604 C C . GLY A 1 86 ? 9.752 5.475 -0.168 1.00 19.20 83 GLY A C 1
ATOM 605 O O . GLY A 1 86 ? 10.043 5.896 0.954 1.00 19.01 83 GLY A O 1
ATOM 606 N N . ARG A 1 87 ? 10.660 5.344 -1.138 1.00 17.57 84 ARG A N 1
ATOM 607 C CA . ARG A 1 87 ? 12.058 5.692 -0.877 1.00 17.42 84 ARG A CA 1
ATOM 608 C C . ARG A 1 87 ? 12.217 7.184 -0.598 1.00 18.40 84 ARG A C 1
ATOM 609 O O . ARG A 1 87 ? 12.950 7.575 0.324 1.00 17.89 84 ARG A O 1
ATOM 617 N N . GLN A 1 88 ? 11.544 8.044 -1.365 1.00 18.84 85 GLN A N 1
ATOM 618 C CA . GLN A 1 88 ? 11.693 9.475 -1.125 1.00 17.96 85 GLN A CA 1
ATOM 619 C C . GLN A 1 88 ? 11.223 9.837 0.272 1.00 18.65 85 GLN A C 1
ATOM 620 O O . GLN A 1 88 ? 11.900 10.584 0.993 1.00 19.42 85 GLN A O 1
ATOM 626 N N . ARG A 1 89 ? 10.072 9.303 0.677 1.00 19.25 86 ARG A N 1
ATOM 627 C CA . ARG A 1 89 ? 9.565 9.569 2.015 1.00 18.05 86 ARG A CA 1
ATOM 628 C C . ARG A 1 89 ? 10.471 8.975 3.082 1.00 16.13 86 ARG A C 1
ATOM 629 O O . ARG A 1 89 ? 10.740 9.637 4.099 1.00 15.45 86 ARG A O 1
ATOM 637 N N . LEU A 1 90 ? 10.952 7.741 2.866 1.00 15.82 87 LEU A N 1
ATOM 638 C CA . LEU A 1 90 ? 11.827 7.088 3.839 1.00 14.67 87 LEU A CA 1
ATOM 639 C C . LEU A 1 90 ? 13.108 7.877 4.060 1.00 16.37 87 LEU A C 1
ATOM 640 O O . LEU A 1 90 ? 13.583 7.997 5.201 1.00 15.23 87 LEU A O 1
ATOM 645 N N . VAL A 1 91 ? 13.687 8.424 2.993 1.00 16.14 88 VAL A N 1
ATOM 646 C CA . VAL A 1 91 ? 14.904 9.215 3.138 1.00 16.88 88 VAL A CA 1
ATOM 647 C C . VAL A 1 91 ? 14.626 10.447 3.982 1.00 16.79 88 VAL A C 1
ATOM 648 O O . VAL A 1 91 ? 15.361 10.749 4.931 1.00 16.13 88 VAL A O 1
ATOM 652 N N . ALA A 1 92 ? 13.548 11.168 3.670 1.00 15.96 89 ALA A N 1
ATOM 653 C CA . ALA A 1 92 ? 13.215 12.372 4.421 1.00 15.08 89 ALA A CA 1
ATOM 654 C C . ALA A 1 92 ? 12.924 12.064 5.889 1.00 15.86 89 ALA A C 1
ATOM 655 O O . ALA A 1 92 ? 13.399 12.776 6.781 1.00 16.56 89 ALA A O 1
ATOM 657 N N . MET A 1 93 ? 12.172 10.991 6.153 1.00 15.95 90 MET A N 1
ATOM 658 C CA . MET A 1 93 ? 11.863 10.572 7.521 1.00 15.38 90 MET A CA 1
ATOM 659 C C . MET A 1 93 ? 13.138 10.194 8.255 1.00 13.77 90 MET A C 1
ATOM 660 O O . MET A 1 93 ? 13.312 10.531 9.441 1.00 15.24 90 MET A O 1
ATOM 665 N N . SER A 1 94 ? 14.035 9.466 7.582 1.00 14.21 91 SER A N 1
ATOM 666 C CA . SER A 1 94 ? 15.244 8.973 8.236 1.00 12.99 91 SER A CA 1
ATOM 667 C C . SER A 1 94 ? 16.207 10.111 8.548 1.00 14.60 91 SER A C 1
ATOM 668 O O . SER A 1 94 ? 16.820 10.141 9.624 1.00 14.00 91 SER A O 1
ATOM 671 N N . VAL A 1 95 ? 16.387 11.034 7.607 1.00 14.64 92 VAL A N 1
ATOM 672 C CA . VAL A 1 95 ? 17.220 12.204 7.887 1.00 14.89 92 VAL A CA 1
ATOM 673 C C . VAL A 1 95 ? 16.663 12.978 9.073 1.00 16.15 92 VAL A C 1
ATOM 674 O O . VAL A 1 95 ? 17.410 13.375 9.979 1.00 15.09 92 VAL A O 1
ATOM 678 N N . ALA A 1 96 ? 15.339 13.188 9.101 1.00 15.03 93 ALA A N 1
ATOM 679 C CA . ALA A 1 96 ? 14.732 13.927 10.205 1.00 14.62 93 ALA A CA 1
ATOM 680 C C . ALA A 1 96 ? 14.924 13.196 11.527 1.00 15.82 93 ALA A C 1
ATOM 681 O O . ALA A 1 96 ? 15.209 13.823 12.559 1.00 16.23 93 ALA A O 1
ATOM 683 N N . HIS A 1 97 ? 14.809 11.867 11.514 1.00 13.62 94 HIS A N 1
ATOM 684 C CA . HIS A 1 97 ? 15.026 11.095 12.729 1.00 13.48 94 HIS A CA 1
ATOM 685 C C . HIS A 1 97 ? 16.452 11.271 13.226 1.00 15.83 94 HIS A C 1
ATOM 686 O O . HIS A 1 97 ? 16.691 11.495 14.415 1.00 15.28 94 HIS A O 1
ATOM 693 N N . VAL A 1 98 ? 17.426 11.149 12.326 1.00 14.43 95 VAL A N 1
ATOM 694 C CA . VAL A 1 98 ? 18.820 11.248 12.747 1.00 15.19 95 VAL A CA 1
ATOM 695 C C . VAL A 1 98 ? 19.170 12.673 13.159 1.00 15.07 95 VAL A C 1
ATOM 696 O O . VAL A 1 98 ? 19.921 12.888 14.124 1.00 14.33 95 VAL A O 1
ATOM 700 N N . GLU A 1 99 ? 18.644 13.670 12.447 1.00 14.78 96 GLU A N 1
ATOM 701 C CA . GLU A 1 99 ? 18.846 15.053 12.875 1.00 16.38 96 GLU A CA 1
ATOM 702 C C . GLU A 1 99 ? 18.296 15.273 14.271 1.00 17.29 96 GLU A C 1
ATOM 703 O O . GLU A 1 99 ? 18.936 15.923 15.096 1.00 18.20 96 GLU A O 1
ATOM 709 N N . ASN A 1 100 ? 17.103 14.754 14.545 1.00 17.03 97 ASN A N 1
ATOM 710 C CA . ASN A 1 100 ? 16.548 14.891 15.883 1.00 16.68 97 ASN A CA 1
ATOM 711 C C . ASN A 1 100 ? 17.450 14.239 16.928 1.00 16.38 97 ASN A C 1
ATOM 712 O O . ASN A 1 100 ? 17.639 14.786 18.026 1.00 17.69 97 ASN A O 1
ATOM 717 N N . LEU A 1 101 ? 18.025 13.078 16.600 1.00 14.34 98 LEU A N 1
ATOM 718 C CA . LEU A 1 101 ? 18.933 12.385 17.505 1.00 15.72 98 LEU A CA 1
ATOM 719 C C . LEU A 1 101 ? 20.161 13.242 17.790 1.00 17.19 98 LEU A C 1
ATOM 720 O O . LEU A 1 101 ? 20.619 13.332 18.940 1.00 18.26 98 LEU A O 1
ATOM 725 N N . MET A 1 102 ? 20.708 13.876 16.751 1.00 15.81 99 MET A N 1
ATOM 726 C CA . MET A 1 102 ? 21.940 14.640 16.839 1.00 15.69 99 MET A CA 1
ATOM 727 C C . MET A 1 102 ? 21.702 15.943 17.591 1.00 18.13 99 MET A C 1
ATOM 728 O O . MET A 1 102 ? 22.580 16.398 18.335 1.00 21.64 99 MET A O 1
ATOM 733 N N . ILE A 1 103 ? 20.520 16.546 17.433 1.00 17.86 100 ILE A N 1
ATOM 734 C CA . ILE A 1 103 ? 20.226 17.827 18.067 1.00 20.47 100 ILE A CA 1
ATOM 735 C C . ILE A 1 103 ? 19.831 17.627 19.518 1.00 20.45 100 ILE A C 1
ATOM 736 O O . ILE A 1 103 ? 20.258 18.384 20.395 1.00 20.87 100 ILE A O 1
ATOM 741 N N . ASP A 1 104 ? 19.032 16.596 19.786 1.00 20.03 101 ASP A N 1
ATOM 742 C CA . ASP A 1 104 ? 18.449 16.371 21.106 1.00 17.96 101 ASP A CA 1
ATOM 743 C C . ASP A 1 104 ? 18.936 15.007 21.594 1.00 18.96 101 ASP A C 1
ATOM 744 O O . ASP A 1 104 ? 18.143 14.094 21.835 1.00 18.29 101 ASP A O 1
ATOM 749 N N . LEU A 1 105 ? 20.256 14.837 21.674 1.00 17.83 102 LEU A N 1
ATOM 750 C CA . LEU A 1 105 ? 20.850 13.536 21.960 1.00 18.63 102 LEU A CA 1
ATOM 751 C C . LEU A 1 105 ? 20.431 12.984 23.317 1.00 18.90 102 LEU A C 1
ATOM 752 O O . LEU A 1 105 ? 20.194 11.776 23.450 1.00 18.49 102 LEU A O 1
ATOM 757 N N . GLY A 1 106 ? 20.378 13.844 24.344 1.00 18.69 103 GLY A N 1
ATOM 758 C CA . GLY A 1 106 ? 19.977 13.373 25.665 1.00 19.32 103 GLY A CA 1
ATOM 759 C C . GLY A 1 106 ? 18.543 12.872 25.695 1.00 17.24 103 GLY A C 1
ATOM 760 O O . GLY A 1 106 ? 18.244 11.843 26.317 1.00 19.03 103 GLY A O 1
ATOM 761 N N . TYR A 1 107 ? 17.638 13.575 24.995 1.00 16.62 104 TYR A N 1
ATOM 762 C CA . TYR A 1 107 ? 16.259 13.093 24.885 1.00 16.97 104 TYR A CA 1
ATOM 763 C C . TYR A 1 107 ? 16.213 11.743 24.188 1.00 19.28 104 TYR A C 1
ATOM 764 O O . TYR A 1 107 ? 15.485 10.833 24.607 1.00 20.15 104 TYR A O 1
ATOM 773 N N . HIS A 1 108 ? 17.006 11.593 23.125 1.00 18.68 105 HIS A N 1
ATOM 774 C CA . HIS A 1 108 ? 17.038 10.326 22.417 1.00 19.72 105 HIS A CA 1
ATOM 775 C C . HIS A 1 108 ? 17.499 9.203 23.328 1.00 18.86 105 HIS A C 1
ATOM 776 O O . HIS A 1 108 ? 16.949 8.095 23.289 1.00 19.95 105 HIS A O 1
ATOM 783 N N A HIS A 1 109 ? 18.511 9.467 24.153 0.55 20.04 106 HIS A N 1
ATOM 784 N N B HIS A 1 109 ? 18.496 9.473 24.168 0.45 20.05 106 HIS A N 1
ATOM 785 C CA A HIS A 1 109 ? 18.989 8.448 25.075 0.55 21.22 106 HIS A CA 1
ATOM 786 C CA B HIS A 1 109 ? 18.995 8.440 25.065 0.45 21.24 106 HIS A CA 1
ATOM 787 C C A HIS A 1 109 ? 17.871 7.975 25.990 0.55 21.71 106 HIS A C 1
ATOM 788 C C B HIS A 1 109 ? 17.912 7.980 26.034 0.45 21.73 106 HIS A C 1
ATOM 789 O O A HIS A 1 109 ? 17.688 6.768 26.185 0.55 23.68 106 HIS A O 1
ATOM 790 O O B HIS A 1 109 ? 17.796 6.783 26.317 0.45 23.84 106 HIS A O 1
ATOM 803 N N . VAL A 1 110 ? 17.090 8.911 26.532 1.00 20.51 107 VAL A N 1
ATOM 804 C CA . VAL A 1 110 ? 16.007 8.532 27.437 1.00 21.86 107 VAL A CA 1
ATOM 805 C C . VAL A 1 110 ? 14.947 7.711 26.715 1.00 25.57 107 VAL A C 1
ATOM 806 O O . VAL A 1 110 ? 14.486 6.681 27.227 1.00 24.88 107 VAL A O 1
ATOM 810 N N . VAL A 1 111 ? 14.544 8.151 25.515 1.00 21.56 108 VAL A N 1
ATOM 811 C CA . VAL A 1 111 ? 13.501 7.457 24.764 1.00 23.06 108 VAL A CA 1
ATOM 812 C C . VAL A 1 111 ? 13.868 6.003 24.525 1.00 24.81 108 VAL A C 1
ATOM 813 O O . VAL A 1 111 ? 12.984 5.130 24.481 1.00 27.22 108 VAL A O 1
ATOM 817 N N . HIS A 1 112 ? 15.164 5.710 24.376 1.00 25.77 109 HIS A N 1
ATOM 818 C CA . HIS A 1 112 ? 15.615 4.376 24.004 1.00 28.77 109 HIS A CA 1
ATOM 819 C C . HIS A 1 112 ? 16.285 3.644 25.156 1.00 33.27 109 HIS A C 1
ATOM 820 O O . HIS A 1 112 ? 16.792 2.532 24.963 1.00 36.62 109 HIS A O 1
ATOM 827 N N . GLN A 1 113 ? 16.292 4.233 26.349 1.00 32.12 110 GLN A N 1
ATOM 828 C CA . GLN A 1 113 ? 16.866 3.598 27.526 1.00 34.94 110 GLN A CA 1
ATOM 829 C C . GLN A 1 113 ? 15.861 2.590 28.067 1.00 40.85 110 GLN A C 1
ATOM 830 O O . GLN A 1 113 ? 14.729 2.954 28.403 1.00 47.02 110 GLN A O 1
ATOM 832 N N . ARG A 1 116 ? 14.218 -1.613 33.177 1.00 46.93 113 ARG A N 1
ATOM 833 C CA . ARG A 1 116 ? 14.197 -3.017 33.560 1.00 44.89 113 ARG A CA 1
ATOM 834 C C . ARG A 1 116 ? 12.969 -3.316 34.413 1.00 49.12 113 ARG A C 1
ATOM 835 O O . ARG A 1 116 ? 12.631 -2.562 35.331 1.00 44.84 113 ARG A O 1
ATOM 843 N N . ASP A 1 117 ? 12.297 -4.427 34.096 1.00 51.76 114 ASP A N 1
ATOM 844 C CA . ASP A 1 117 ? 11.130 -4.837 34.873 1.00 49.34 114 ASP A CA 1
ATOM 845 C C . ASP A 1 117 ? 11.512 -5.141 36.316 1.00 52.20 114 ASP A C 1
ATOM 846 O O . ASP A 1 117 ? 10.775 -4.797 37.249 1.00 47.12 114 ASP A O 1
ATOM 848 N N . GLN A 1 118 ? 12.660 -5.785 36.520 1.00 47.05 115 GLN A N 1
ATOM 849 C CA . GLN A 1 118 ? 13.156 -6.051 37.866 1.00 42.81 115 GLN A CA 1
ATOM 850 C C . GLN A 1 118 ? 13.906 -4.818 38.363 1.00 48.94 115 GLN A C 1
ATOM 851 O O . GLN A 1 118 ? 14.994 -4.500 37.869 1.00 51.86 115 GLN A O 1
ATOM 857 N N . ALA A 1 119 ? 13.314 -4.113 39.326 1.00 47.33 116 ALA A N 1
ATOM 858 C CA . ALA A 1 119 ? 13.911 -2.931 39.929 1.00 45.94 116 ALA A CA 1
ATOM 859 C C . ALA A 1 119 ? 13.847 -3.065 41.445 1.00 45.98 116 ALA A C 1
ATOM 860 O O . ALA A 1 119 ? 13.130 -3.914 41.980 1.00 43.98 116 ALA A O 1
ATOM 862 N N . SER A 1 120 ? 14.618 -2.221 42.138 1.00 42.89 117 SER A N 1
ATOM 863 C CA . SER A 1 120 ? 14.730 -2.335 43.591 1.00 45.55 117 SER A CA 1
ATOM 864 C C . SER A 1 120 ? 13.477 -1.842 44.302 1.00 43.80 117 SER A C 1
ATOM 865 O O . SER A 1 120 ? 13.127 -2.358 45.375 1.00 39.19 117 SER A O 1
ATOM 868 N N . THR A 1 121 ? 12.799 -0.849 43.728 1.00 46.84 118 THR A N 1
ATOM 869 C CA . THR A 1 121 ? 11.607 -0.256 44.309 1.00 47.87 118 THR A CA 1
ATOM 870 C C . THR A 1 121 ? 10.477 -0.313 43.294 1.00 46.40 118 THR A C 1
ATOM 871 O O . THR A 1 121 ? 10.708 -0.339 42.081 1.00 44.11 118 THR A O 1
ATOM 873 N N . ALA A 1 122 ? 9.251 -0.337 43.804 1.00 43.64 119 ALA A N 1
ATOM 874 C CA . ALA A 1 122 ? 8.079 -0.321 42.947 1.00 37.51 119 ALA A CA 1
ATOM 875 C C . ALA A 1 122 ? 7.845 1.087 42.422 1.00 35.72 119 ALA A C 1
ATOM 876 O O . ALA A 1 122 ? 8.037 2.073 43.137 1.00 39.29 119 ALA A O 1
ATOM 878 N N . LEU A 1 123 ? 7.452 1.177 41.158 1.00 35.14 120 LEU A N 1
ATOM 879 C CA . LEU A 1 123 ? 6.994 2.443 40.618 1.00 31.89 120 LEU A CA 1
ATOM 880 C C . LEU A 1 123 ? 5.596 2.735 41.156 1.00 29.02 120 LEU A C 1
ATOM 881 O O . LEU A 1 123 ? 4.872 1.837 41.595 1.00 36.12 120 LEU A O 1
ATOM 886 N N . LYS A 1 124 ? 5.229 4.010 41.149 1.00 25.61 121 LYS A N 1
ATOM 887 C CA . LYS A 1 124 ? 3.843 4.356 41.429 1.00 26.01 121 LYS A CA 1
ATOM 888 C C . LYS A 1 124 ? 2.949 3.847 40.302 1.00 25.51 121 LYS A C 1
ATOM 889 O O . LYS A 1 124 ? 3.371 3.719 39.151 1.00 25.53 121 LYS A O 1
ATOM 895 N N . VAL A 1 125 ? 1.690 3.577 40.649 1.00 29.41 122 VAL A N 1
ATOM 896 C CA . VAL A 1 125 ? 0.717 3.108 39.665 1.00 28.86 122 VAL A CA 1
ATOM 897 C C . VAL A 1 125 ? 0.641 4.065 38.479 1.00 24.49 122 VAL A C 1
ATOM 898 O O . VAL A 1 125 ? 0.674 3.657 37.313 1.00 24.86 122 VAL A O 1
ATOM 902 N N . ARG A 1 126 ? 0.570 5.362 38.771 1.00 22.90 123 ARG A N 1
ATOM 903 C CA . ARG A 1 126 ? 0.466 6.359 37.719 1.00 23.24 123 ARG A CA 1
ATOM 904 C C . ARG A 1 126 ? 1.676 6.305 36.799 1.00 21.85 123 ARG A C 1
ATOM 905 O O . ARG A 1 126 ? 1.551 6.486 35.583 1.00 22.35 123 ARG A O 1
ATOM 913 N N . GLN A 1 127 ? 2.857 6.067 37.369 1.00 21.22 124 GLN A N 1
ATOM 914 C CA . GLN A 1 127 ? 4.081 6.028 36.573 1.00 20.98 124 GLN A CA 1
ATOM 915 C C . GLN A 1 127 ? 4.099 4.827 35.641 1.00 20.03 124 GLN A C 1
ATOM 916 O O . GLN A 1 127 ? 4.543 4.936 34.491 1.00 20.56 124 GLN A O 1
ATOM 922 N N . ARG A 1 128 ? 3.613 3.672 36.116 1.00 21.97 125 ARG A N 1
ATOM 923 C CA . ARG A 1 128 ? 3.585 2.497 35.251 1.00 21.54 125 ARG A CA 1
ATOM 924 C C . ARG A 1 128 ? 2.634 2.702 34.081 1.00 23.97 125 ARG A C 1
ATOM 925 O O . ARG A 1 128 ? 2.946 2.327 32.948 1.00 23.09 125 ARG A O 1
ATOM 933 N N . ASP A 1 129 ? 1.473 3.308 34.344 1.00 24.14 126 ASP A N 1
ATOM 934 C CA . ASP A 1 129 ? 0.538 3.617 33.270 1.00 26.49 126 ASP A CA 1
ATOM 935 C C . ASP A 1 129 ? 1.153 4.572 32.263 1.00 22.66 126 ASP A C 1
ATOM 936 O O . ASP A 1 129 ? 1.013 4.382 31.049 1.00 22.13 126 ASP A O 1
ATOM 941 N N . ALA A 1 130 ? 1.833 5.611 32.750 1.00 20.79 127 ALA A N 1
ATOM 942 C CA . ALA A 1 130 ? 2.443 6.578 31.844 1.00 19.69 127 ALA A CA 1
ATOM 943 C C . ALA A 1 130 ? 3.539 5.929 31.014 1.00 19.65 127 ALA A C 1
ATOM 944 O O . ALA A 1 130 ? 3.671 6.205 29.813 1.00 19.25 127 ALA A O 1
ATOM 946 N N . LEU A 1 131 ? 4.345 5.074 31.640 1.00 19.80 128 LEU A N 1
ATOM 947 C CA . LEU A 1 131 ? 5.406 4.395 30.901 1.00 20.75 128 LEU A CA 1
ATOM 948 C C . LEU A 1 131 ? 4.837 3.511 29.799 1.00 20.60 128 LEU A C 1
ATOM 949 O O . LEU A 1 131 ? 5.325 3.538 28.665 1.00 19.56 128 LEU A O 1
ATOM 954 N N . ALA A 1 132 ? 3.787 2.744 30.109 1.00 21.21 129 ALA A N 1
ATOM 955 C CA . ALA A 1 132 ? 3.177 1.877 29.107 1.00 21.10 129 ALA A CA 1
ATOM 956 C C . ALA A 1 132 ? 2.652 2.687 27.931 1.00 21.49 129 ALA A C 1
ATOM 957 O O . ALA A 1 132 ? 2.807 2.287 26.774 1.00 20.87 129 ALA A O 1
ATOM 959 N N . ALA A 1 133 ? 2.018 3.832 28.210 1.00 19.17 130 ALA A N 1
ATOM 960 C CA . ALA A 1 133 ? 1.497 4.671 27.135 1.00 21.46 130 ALA A CA 1
ATOM 961 C C . ALA A 1 133 ? 2.619 5.223 26.260 1.00 18.70 130 ALA A C 1
ATOM 962 O O . ALA A 1 133 ? 2.482 5.302 25.030 1.00 19.13 130 ALA A O 1
ATOM 964 N N . LEU A 1 134 ? 3.725 5.647 26.885 1.00 17.72 131 LEU A N 1
ATOM 965 C CA . LEU A 1 134 ? 4.869 6.145 26.120 1.00 18.74 131 LEU A CA 1
ATOM 966 C C . LEU A 1 134 ? 5.478 5.050 25.257 1.00 17.74 131 LEU A C 1
ATOM 967 O O . LEU A 1 134 ? 5.802 5.286 24.082 1.00 18.27 131 LEU A O 1
ATOM 972 N N . ASN A 1 135 ? 5.604 3.837 25.805 1.00 18.06 132 ASN A N 1
ATOM 973 C CA . ASN A 1 135 ? 6.121 2.734 24.998 1.00 18.81 132 ASN A CA 1
ATOM 974 C C . ASN A 1 135 ? 5.217 2.462 23.796 1.00 18.53 132 ASN A C 1
ATOM 975 O O . ASN A 1 135 ? 5.709 2.181 22.699 1.00 18.71 132 ASN A O 1
ATOM 980 N N . GLU A 1 136 ? 3.892 2.566 23.968 1.00 18.01 133 GLU A N 1
ATOM 981 C CA . GLU A 1 136 ? 3.005 2.384 22.822 1.00 19.75 133 GLU A CA 1
ATOM 982 C C . GLU A 1 136 ? 3.165 3.512 21.811 1.00 17.23 133 GLU A C 1
ATOM 983 O O . GLU A 1 136 ? 3.104 3.278 20.596 1.00 19.55 133 GLU A O 1
ATOM 989 N N . LEU A 1 137 ? 3.354 4.749 22.289 1.00 19.49 134 LEU A N 1
ATOM 990 C CA . LEU A 1 137 ? 3.617 5.857 21.372 1.00 21.44 134 LEU A CA 1
ATOM 991 C C . LEU A 1 137 ? 4.897 5.615 20.581 1.00 18.85 134 LEU A C 1
ATOM 992 O O . LEU A 1 137 ? 4.964 5.914 19.384 1.00 19.54 134 LEU A O 1
ATOM 997 N N . ARG A 1 138 ? 5.915 5.044 21.228 1.00 16.86 135 ARG A N 1
ATOM 998 C CA . ARG A 1 138 ? 7.151 4.760 20.508 1.00 16.81 135 ARG A CA 1
ATOM 999 C C . ARG A 1 138 ? 6.928 3.682 19.450 1.00 17.32 135 ARG A C 1
ATOM 1000 O O . ARG A 1 138 ? 7.422 3.799 18.323 1.00 17.49 135 ARG A O 1
ATOM 1008 N N . ARG A 1 139 ? 6.134 2.656 19.770 1.00 15.94 136 ARG A N 1
ATOM 1009 C CA . ARG A 1 139 ? 5.774 1.659 18.764 1.00 16.93 136 ARG A CA 1
ATOM 1010 C C . ARG A 1 139 ? 4.982 2.281 17.614 1.00 18.63 136 ARG A C 1
ATOM 1011 O O . ARG A 1 139 ? 5.192 1.923 16.445 1.00 17.70 136 ARG A O 1
ATOM 1019 N N . ASP A 1 140 ? 4.071 3.214 17.920 1.00 17.56 137 ASP A N 1
ATOM 1020 C CA . ASP A 1 140 ? 3.315 3.869 16.855 1.00 19.57 137 ASP A CA 1
ATOM 1021 C C . ASP A 1 140 ? 4.244 4.653 15.949 1.00 19.39 137 ASP A C 1
ATOM 1022 O O . ASP A 1 140 ? 4.064 4.667 14.732 1.00 19.78 137 ASP A O 1
ATOM 1027 N N . TYR A 1 141 ? 5.230 5.332 16.537 1.00 17.91 138 TYR A N 1
ATOM 1028 C CA . TYR A 1 141 ? 6.190 6.086 15.737 1.00 17.82 138 TYR A CA 1
ATOM 1029 C C . TYR A 1 141 ? 6.977 5.156 14.822 1.00 18.19 138 TYR A C 1
ATOM 1030 O O . TYR A 1 141 ? 7.130 5.417 13.621 1.00 17.72 138 TYR A O 1
ATOM 1039 N N . GLU A 1 142 ? 7.499 4.067 15.374 1.00 17.16 139 GLU A N 1
ATOM 1040 C CA . GLU A 1 142 ? 8.285 3.153 14.557 1.00 18.34 139 GLU A CA 1
ATOM 1041 C C . GLU A 1 142 ? 7.454 2.513 13.455 1.00 18.66 139 GLU A C 1
ATOM 1042 O O . GLU A 1 142 ? 7.976 2.198 12.378 1.00 17.88 139 GLU A O 1
ATOM 1048 N N . ARG A 1 143 ? 6.151 2.337 13.688 1.00 16.89 140 ARG A N 1
ATOM 1049 C CA . ARG A 1 143 ? 5.296 1.758 12.660 1.00 19.31 140 ARG A CA 1
ATOM 1050 C C . ARG A 1 143 ? 5.190 2.645 11.424 1.00 18.53 140 ARG A C 1
ATOM 1051 O O . ARG A 1 143 ? 4.932 2.134 10.320 1.00 18.94 140 ARG A O 1
ATOM 1059 N N . MET A 1 144 ? 5.396 3.961 11.568 1.00 17.81 141 MET A N 1
ATOM 1060 C CA . MET A 1 144 ? 5.389 4.794 10.368 1.00 17.53 141 MET A CA 1
ATOM 1061 C C . MET A 1 144 ? 6.479 4.383 9.392 1.00 17.94 141 MET A C 1
ATOM 1062 O O . MET A 1 144 ? 6.275 4.407 8.173 1.00 19.30 141 MET A O 1
ATOM 1067 N N . PHE A 1 145 ? 7.641 3.982 9.910 1.00 17.25 142 PHE A N 1
ATOM 1068 C CA . PHE A 1 145 ? 8.699 3.485 9.038 1.00 15.88 142 PHE A CA 1
ATOM 1069 C C . PHE A 1 145 ? 8.316 2.167 8.384 1.00 16.85 142 PHE A C 1
ATOM 1070 O O . PHE A 1 145 ? 8.583 1.961 7.194 1.00 17.33 142 PHE A O 1
ATOM 1078 N N . HIS A 1 146 ? 7.679 1.264 9.138 1.00 17.82 143 HIS A N 1
ATOM 1079 C CA . HIS A 1 146 ? 7.223 0.017 8.530 1.00 17.83 143 HIS A CA 1
ATOM 1080 C C . HIS A 1 146 ? 6.241 0.300 7.403 1.00 18.89 143 HIS A C 1
ATOM 1081 O O . HIS A 1 146 ? 6.327 -0.301 6.327 1.00 20.54 143 HIS A O 1
ATOM 1088 N N . HIS A 1 147 ? 5.315 1.237 7.629 1.00 19.86 144 HIS A N 1
ATOM 1089 C CA . HIS A 1 147 ? 4.314 1.523 6.609 1.00 21.69 144 HIS A CA 1
ATOM 1090 C C . HIS A 1 147 ? 4.970 2.035 5.331 1.00 21.55 144 HIS A C 1
ATOM 1091 O O . HIS A 1 147 ? 4.650 1.578 4.227 1.00 21.12 144 HIS A O 1
ATOM 1098 N N . VAL A 1 148 ? 5.927 2.961 5.465 1.00 19.66 145 VAL A N 1
ATOM 1099 C CA . VAL A 1 148 ? 6.570 3.524 4.279 1.00 18.27 145 VAL A CA 1
ATOM 1100 C C . VAL A 1 148 ? 7.472 2.499 3.594 1.00 18.63 145 VAL A C 1
ATOM 1101 O O . VAL A 1 148 ? 7.571 2.467 2.359 1.00 19.51 145 VAL A O 1
ATOM 1105 N N . ILE A 1 149 ? 8.156 1.656 4.371 1.00 17.90 146 ILE A N 1
ATOM 1106 C CA . ILE A 1 149 ? 8.974 0.606 3.765 1.00 17.61 146 ILE A CA 1
ATOM 1107 C C . ILE A 1 149 ? 8.106 -0.369 2.968 1.00 18.66 146 ILE A C 1
ATOM 1108 O O . ILE A 1 149 ? 8.431 -0.732 1.832 1.00 19.73 146 ILE A O 1
ATOM 1113 N N . THR A 1 150 ? 6.980 -0.789 3.545 1.00 20.92 147 THR A N 1
ATOM 1114 C CA . THR A 1 150 ? 6.065 -1.650 2.802 1.00 22.19 147 THR A CA 1
ATOM 1115 C C . THR A 1 150 ? 5.617 -0.975 1.512 1.00 23.49 147 THR A C 1
ATOM 1116 O O . THR A 1 150 ? 5.574 -1.608 0.450 1.00 24.50 147 THR A O 1
ATOM 1120 N N . GLU A 1 151 ? 5.295 0.319 1.579 1.00 21.64 148 GLU A N 1
ATOM 1121 C CA . GLU A 1 151 ? 4.869 1.025 0.377 1.00 22.10 148 GLU A CA 1
ATOM 1122 C C . GLU A 1 151 ? 5.994 1.089 -0.647 1.00 21.64 148 GLU A C 1
ATOM 1123 O O . GLU A 1 151 ? 5.763 0.918 -1.850 1.00 22.21 148 GLU A O 1
ATOM 1129 N N . GLY A 1 152 ? 7.217 1.379 -0.197 1.00 20.48 149 GLY A N 1
ATOM 1130 C CA . GLY A 1 152 ? 8.335 1.476 -1.119 1.00 19.06 149 GLY A CA 1
ATOM 1131 C C . GLY A 1 152 ? 8.727 0.156 -1.756 1.00 19.82 149 GLY A C 1
ATOM 1132 O O . GLY A 1 152 ? 9.176 0.128 -2.904 1.00 21.03 149 GLY A O 1
ATOM 1133 N N . ILE A 1 153 ? 8.585 -0.948 -1.024 1.00 20.40 150 ILE A N 1
ATOM 1134 C CA . ILE A 1 153 ? 8.772 -2.257 -1.645 1.00 20.92 150 ILE A CA 1
ATOM 1135 C C . ILE A 1 153 ? 7.735 -2.483 -2.739 1.00 23.68 150 ILE A C 1
ATOM 1136 O O . ILE A 1 153 ? 8.064 -2.941 -3.845 1.00 25.18 150 ILE A O 1
ATOM 1141 N N . ALA A 1 154 ? 6.476 -2.129 -2.458 1.00 23.17 151 ALA A N 1
ATOM 1142 C CA . ALA A 1 154 ? 5.398 -2.332 -3.423 1.00 23.68 151 ALA A CA 1
ATOM 1143 C C . ALA A 1 154 ? 5.554 -1.430 -4.639 1.00 27.25 151 ALA A C 1
ATOM 1144 O O . ALA A 1 154 ? 5.235 -1.844 -5.758 1.00 28.68 151 ALA A O 1
ATOM 1146 N N . ASP A 1 155 ? 6.010 -0.189 -4.447 1.00 24.04 152 ASP A N 1
ATOM 1147 C CA . ASP A 1 155 ? 6.132 0.742 -5.571 1.00 25.13 152 ASP A CA 1
ATOM 1148 C C . ASP A 1 155 ? 7.449 0.584 -6.321 1.00 26.00 152 ASP A C 1
ATOM 1149 O O . ASP A 1 155 ? 7.661 1.256 -7.336 1.00 27.31 152 ASP A O 1
ATOM 1154 N N . GLY A 1 156 ? 8.329 -0.292 -5.850 1.00 23.51 153 GLY A N 1
ATOM 1155 C CA . GLY A 1 156 ? 9.574 -0.563 -6.528 1.00 24.54 153 GLY A CA 1
ATOM 1156 C C . GLY A 1 156 ? 10.692 0.414 -6.255 1.00 25.92 153 GLY A C 1
ATOM 1157 O O . GLY A 1 156 ? 11.789 0.236 -6.795 1.00 25.00 153 GLY A O 1
ATOM 1158 N N . SER A 1 157 ? 10.462 1.439 -5.436 1.00 21.01 154 SER A N 1
ATOM 1159 C CA . SER A 1 157 ? 11.552 2.348 -5.118 1.00 21.39 154 SER A CA 1
ATOM 1160 C C . SER A 1 157 ? 12.516 1.763 -4.099 1.00 23.11 154 SER A C 1
ATOM 1161 O O . SER A 1 157 ? 13.643 2.254 -3.991 1.00 22.10 154 SER A O 1
ATOM 1164 N N . LEU A 1 158 ? 12.089 0.747 -3.349 1.00 20.04 155 LEU A N 1
ATOM 1165 C CA . LEU A 1 158 ? 12.948 -0.022 -2.464 1.00 20.19 155 LEU A CA 1
ATOM 1166 C C . LEU A 1 158 ? 13.115 -1.423 -3.034 1.00 24.66 155 LEU A C 1
ATOM 1167 O O . LEU A 1 158 ? 12.296 -1.891 -3.828 1.00 23.65 155 LEU A O 1
ATOM 1172 N N . ARG A 1 159 ? 14.198 -2.079 -2.631 1.00 22.96 156 ARG A N 1
ATOM 1173 C CA . ARG A 1 159 ? 14.473 -3.439 -3.075 1.00 22.71 156 ARG A CA 1
ATOM 1174 C C . ARG A 1 159 ? 13.413 -4.401 -2.545 1.00 22.19 156 ARG A C 1
ATOM 1175 O O . ARG A 1 159 ? 12.786 -4.167 -1.512 1.00 21.87 156 ARG A O 1
ATOM 1183 N N . ASN A 1 160 ? 13.222 -5.512 -3.265 1.00 24.73 157 ASN A N 1
ATOM 1184 C CA . ASN A 1 160 ? 12.266 -6.544 -2.857 1.00 24.35 157 ASN A CA 1
ATOM 1185 C C . ASN A 1 160 ? 12.889 -7.388 -1.757 1.00 29.80 157 ASN A C 1
ATOM 1186 O O . ASN A 1 160 ? 13.376 -8.501 -1.968 1.00 33.42 157 ASN A O 1
ATOM 1191 N N . VAL A 1 161 ? 12.863 -6.836 -0.555 1.00 23.67 158 VAL A N 1
ATOM 1192 C CA . VAL A 1 161 ? 13.393 -7.498 0.629 1.00 24.72 158 VAL A CA 1
ATOM 1193 C C . VAL A 1 161 ? 12.254 -7.742 1.606 1.00 25.63 158 VAL A C 1
ATOM 1194 O O . VAL A 1 161 ? 11.114 -7.325 1.364 1.00 25.58 158 VAL A O 1
ATOM 1198 N N . ASP A 1 162 ? 12.547 -8.411 2.719 1.00 23.48 159 ASP A N 1
ATOM 1199 C CA . ASP A 1 162 ? 11.520 -8.650 3.721 1.00 23.01 159 ASP A CA 1
ATOM 1200 C C . ASP A 1 162 ? 11.229 -7.338 4.451 1.00 22.78 159 ASP A C 1
ATOM 1201 O O . ASP A 1 162 ? 12.144 -6.702 4.989 1.00 22.38 159 ASP A O 1
ATOM 1206 N N . ASP A 1 163 ? 9.958 -6.928 4.469 1.00 24.50 160 ASP A N 1
ATOM 1207 C CA . ASP A 1 163 ? 9.618 -5.611 5.004 1.00 22.09 160 ASP A CA 1
ATOM 1208 C C . ASP A 1 163 ? 9.823 -5.539 6.514 1.00 22.71 160 ASP A C 1
ATOM 1209 O O . ASP A 1 163 ? 10.240 -4.498 7.027 1.00 20.85 160 ASP A O 1
ATOM 1214 N N . ALA A 1 164 ? 9.514 -6.614 7.244 1.00 22.66 161 ALA A N 1
ATOM 1215 C CA . ALA A 1 164 ? 9.690 -6.601 8.693 1.00 22.47 161 ALA A CA 1
ATOM 1216 C C . ALA A 1 164 ? 11.167 -6.536 9.062 1.00 20.62 161 ALA A C 1
ATOM 1217 O O . ALA A 1 164 ? 11.570 -5.734 9.917 1.00 20.67 161 ALA A O 1
ATOM 1219 N N . LEU A 1 165 ? 11.989 -7.366 8.412 1.00 22.02 162 LEU A N 1
ATOM 1220 C CA . LEU A 1 165 ? 13.423 -7.321 8.684 1.00 20.44 162 LEU A CA 1
ATOM 1221 C C . LEU A 1 165 ? 13.995 -5.970 8.289 1.00 20.01 162 LEU A C 1
ATOM 1222 O O . LEU A 1 165 ? 14.808 -5.394 9.022 1.00 19.27 162 LEU A O 1
ATOM 1227 N N . ALA A 1 166 ? 13.588 -5.440 7.130 1.00 19.43 163 ALA A N 1
ATOM 1228 C CA . ALA A 1 166 ? 14.131 -4.156 6.699 1.00 17.65 163 ALA A CA 1
ATOM 1229 C C . ALA A 1 166 ? 13.752 -3.043 7.668 1.00 16.17 163 ALA A C 1
ATOM 1230 O O . ALA A 1 166 ? 14.544 -2.130 7.912 1.00 17.90 163 ALA A O 1
ATOM 1232 N N . THR A 1 167 ? 12.537 -3.086 8.215 1.00 17.89 164 THR A N 1
ATOM 1233 C CA . THR A 1 167 ? 12.123 -2.058 9.168 1.00 17.33 164 THR A CA 1
ATOM 1234 C C . THR A 1 167 ? 12.914 -2.150 10.465 1.00 16.42 164 THR A C 1
ATOM 1235 O O . THR A 1 167 ? 13.423 -1.135 10.963 1.00 17.11 164 THR A O 1
ATOM 1239 N N . ARG A 1 168 ? 13.032 -3.363 11.018 1.00 17.59 165 ARG A N 1
ATOM 1240 C CA . ARG A 1 168 ? 13.779 -3.544 12.261 1.00 18.32 165 ARG A CA 1
ATOM 1241 C C . ARG A 1 168 ? 15.238 -3.168 12.079 1.00 17.24 165 ARG A C 1
ATOM 1242 O O . ARG A 1 168 ? 15.831 -2.536 12.954 1.00 17.73 165 ARG A O 1
ATOM 1250 N N A THR A 1 169 ? 15.825 -3.548 10.941 0.71 17.44 166 THR A N 1
ATOM 1251 N N B THR A 1 169 ? 15.845 -3.529 10.948 0.29 17.45 166 THR A N 1
ATOM 1252 C CA A THR A 1 169 ? 17.217 -3.205 10.659 0.71 16.56 166 THR A CA 1
ATOM 1253 C CA B THR A 1 169 ? 17.247 -3.160 10.775 0.29 16.61 166 THR A CA 1
ATOM 1254 C C A THR A 1 169 ? 17.382 -1.693 10.532 0.71 16.67 166 THR A C 1
ATOM 1255 C C B THR A 1 169 ? 17.403 -1.660 10.548 0.29 16.73 166 THR A C 1
ATOM 1256 O O A THR A 1 169 ? 18.233 -1.091 11.193 0.71 16.91 166 THR A O 1
ATOM 1257 O O B THR A 1 169 ? 18.301 -1.035 11.121 0.29 16.89 166 THR A O 1
ATOM 1264 N N . LEU A 1 170 ? 16.543 -1.052 9.727 1.00 15.77 167 LEU A N 1
ATOM 1265 C CA . LEU A 1 170 ? 16.681 0.383 9.507 1.00 15.52 167 LEU A CA 1
ATOM 1266 C C . LEU A 1 170 ? 16.518 1.168 10.806 1.00 16.08 167 LEU A C 1
ATOM 1267 O O . LEU A 1 170 ? 17.330 2.046 11.112 1.00 16.16 167 LEU A O 1
ATOM 1272 N N . LEU A 1 171 ? 15.501 0.838 11.604 1.00 15.78 168 LEU A N 1
ATOM 1273 C CA . LEU A 1 171 ? 15.303 1.565 12.858 1.00 16.54 168 LEU A CA 1
ATOM 1274 C C . LEU A 1 171 ? 16.481 1.375 13.800 1.00 16.01 168 LEU A C 1
ATOM 1275 O O . LEU A 1 171 ? 16.946 2.340 14.425 1.00 16.53 168 LEU A O 1
ATOM 1280 N N A SER A 1 172 ? 16.989 0.141 13.909 0.56 15.52 169 SER A N 1
ATOM 1281 N N B SER A 1 172 ? 16.983 0.141 13.904 0.44 15.54 169 SER A N 1
ATOM 1282 C CA A SER A 1 172 ? 18.138 -0.087 14.777 0.56 15.37 169 SER A CA 1
ATOM 1283 C CA B SER A 1 172 ? 18.137 -0.112 14.756 0.44 15.40 169 SER A CA 1
ATOM 1284 C C A SER A 1 172 ? 19.337 0.705 14.284 0.56 15.87 169 SER A C 1
ATOM 1285 C C B SER A 1 172 ? 19.328 0.701 14.280 0.44 15.89 169 SER A C 1
ATOM 1286 O O A SER A 1 172 ? 20.118 1.228 15.084 0.56 16.80 169 SER A O 1
ATOM 1287 O O B SER A 1 172 ? 20.097 1.228 15.090 0.44 16.78 169 SER A O 1
ATOM 1292 N N . ASN A 1 173 ? 19.468 0.837 12.962 1.00 16.26 170 ASN A N 1
ATOM 1293 C CA . ASN A 1 173 ? 20.613 1.543 12.397 1.00 16.81 170 ASN A CA 1
ATOM 1294 C C . ASN A 1 173 ? 20.498 3.050 12.598 1.00 16.30 170 ASN A C 1
ATOM 1295 O O . ASN A 1 173 ? 21.506 3.722 12.857 1.00 18.23 170 ASN A O 1
ATOM 1300 N N . LEU A 1 174 ? 19.295 3.605 12.437 1.00 16.13 171 LEU A N 1
ATOM 1301 C CA . LEU A 1 174 ? 19.114 5.031 12.676 1.00 15.07 171 LEU A CA 1
ATOM 1302 C C . LEU A 1 174 ? 19.462 5.367 14.119 1.00 15.87 171 LEU A C 1
ATOM 1303 O O . LEU A 1 174 ? 20.181 6.340 14.385 1.00 18.99 171 LEU A O 1
ATOM 1308 N N . ASN A 1 175 ? 19.015 4.530 15.056 1.00 15.59 172 ASN A N 1
ATOM 1309 C CA . ASN A 1 175 ? 19.281 4.799 16.456 1.00 16.40 172 ASN A CA 1
ATOM 1310 C C . ASN A 1 175 ? 20.722 4.499 16.838 1.00 18.17 172 ASN A C 1
ATOM 1311 O O . ASN A 1 175 ? 21.238 5.137 17.750 1.00 18.05 172 ASN A O 1
ATOM 1316 N N . ALA A 1 176 ? 21.407 3.617 16.111 1.00 15.73 173 ALA A N 1
ATOM 1317 C CA . ALA A 1 176 ? 22.777 3.239 16.442 1.00 15.69 173 ALA A CA 1
ATOM 1318 C C . ALA A 1 176 ? 23.776 4.347 16.153 1.00 15.08 173 ALA A C 1
ATOM 1319 O O . ALA A 1 176 ? 24.946 4.213 16.519 1.00 16.65 173 ALA A O 1
ATOM 1321 N N . VAL A 1 177 ? 23.344 5.432 15.520 1.00 15.30 174 VAL A N 1
ATOM 1322 C CA . VAL A 1 177 ? 24.202 6.610 15.415 1.00 15.35 174 VAL A CA 1
ATOM 1323 C C . VAL A 1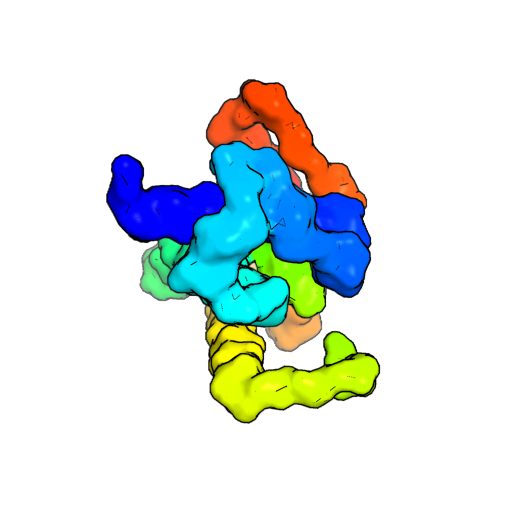 177 ? 24.687 7.042 16.789 1.00 17.51 174 VAL A C 1
ATOM 1324 O O . VAL A 1 177 ? 25.793 7.588 16.921 1.00 18.28 174 VAL A O 1
ATOM 1328 N N . ASP A 1 178 ? 23.895 6.771 17.838 1.00 16.96 175 ASP A N 1
ATOM 1329 C CA . ASP A 1 178 ? 24.257 7.177 19.193 1.00 18.38 175 ASP A CA 1
ATOM 1330 C C . ASP A 1 178 ? 25.487 6.453 19.733 1.00 21.10 175 ASP A C 1
ATOM 1331 O O . ASP A 1 178 ? 26.011 6.881 20.765 1.00 24.17 175 ASP A O 1
ATOM 1336 N N . VAL A 1 179 ? 25.969 5.397 19.066 1.00 19.20 176 VAL A N 1
ATOM 1337 C CA . VAL A 1 179 ? 27.172 4.697 19.524 1.00 20.25 176 VAL A CA 1
ATOM 1338 C C . VAL A 1 179 ? 28.385 5.601 19.404 1.00 21.85 176 VAL A C 1
ATOM 1339 O O . VAL A 1 179 ? 29.304 5.549 20.229 1.00 23.96 176 VAL A O 1
ATOM 1343 N N . TRP A 1 180 ? 28.430 6.418 18.351 1.00 21.43 177 TRP A N 1
ATOM 1344 C CA . TRP A 1 180 ? 29.613 7.209 18.059 1.00 20.61 177 TRP A CA 1
ATOM 1345 C C . TRP A 1 180 ? 29.376 8.708 18.051 1.00 21.36 177 TRP A C 1
ATOM 1346 O O . TRP A 1 180 ? 30.338 9.458 18.235 1.00 24.47 177 TRP A O 1
ATOM 1357 N N . TYR A 1 181 ? 28.149 9.173 17.830 1.00 20.35 178 TYR A N 1
ATOM 1358 C CA . TYR A 1 181 ? 27.937 10.603 17.676 1.00 19.57 178 TYR A CA 1
ATOM 1359 C C . TYR A 1 181 ? 28.000 11.307 19.022 1.00 20.13 178 TYR A C 1
ATOM 1360 O O . TYR A 1 181 ? 27.427 10.847 20.016 1.00 22.53 178 TYR A O 1
ATOM 1369 N N . ARG A 1 182 ? 28.684 12.445 19.041 1.00 22.27 179 ARG A N 1
ATOM 1370 C CA . ARG A 1 182 ? 28.657 13.349 20.179 1.00 25.50 179 ARG A CA 1
ATOM 1371 C C . ARG A 1 182 ? 28.446 14.760 19.657 1.00 23.55 179 ARG A C 1
ATOM 1372 O O . ARG A 1 182 ? 28.908 15.107 18.570 1.00 26.68 179 ARG A O 1
ATOM 1380 N N . LYS A 1 183 ? 27.720 15.564 20.423 1.00 26.02 180 LYS A N 1
ATOM 1381 C CA . LYS A 1 183 ? 27.513 16.949 20.027 1.00 27.19 180 LYS A CA 1
ATOM 1382 C C . LYS A 1 183 ? 28.834 17.712 20.068 1.00 30.02 180 LYS A C 1
ATOM 1383 O O . LYS A 1 183 ? 29.645 17.541 20.983 1.00 33.81 180 LYS A O 1
ATOM 1389 N N . ILE A 1 184 ? 29.062 18.535 19.051 1.00 29.47 181 ILE A N 1
ATOM 1390 C CA . ILE A 1 184 ? 30.212 19.432 19.007 1.00 33.06 181 ILE A CA 1
ATOM 1391 C C . ILE A 1 184 ? 29.686 20.852 19.129 1.00 34.88 181 ILE A C 1
ATOM 1392 O O . ILE A 1 184 ? 28.822 21.269 18.349 1.00 34.33 181 ILE A O 1
ATOM 1397 N N . GLU A 1 185 ? 30.181 21.589 20.124 1.00 36.91 182 GLU A N 1
ATOM 1398 C CA . GLU A 1 185 ? 29.725 22.958 20.319 1.00 39.35 182 GLU A CA 1
ATOM 1399 C C . GLU A 1 185 ? 30.068 23.784 19.090 1.00 33.24 182 GLU A C 1
ATOM 1400 O O . GLU A 1 185 ? 31.183 23.712 18.574 1.00 35.90 182 GLU A O 1
ATOM 1402 N N . GLY A 1 186 ? 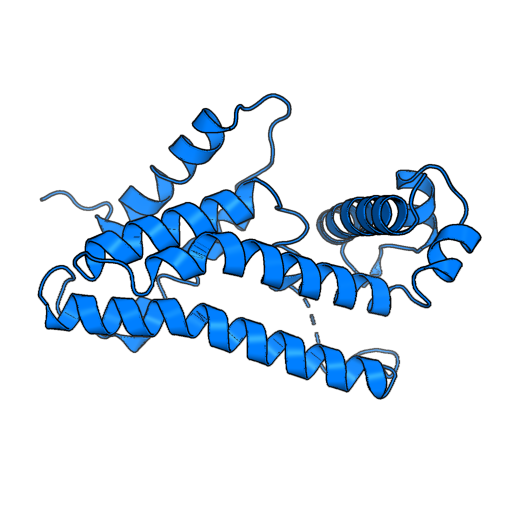29.104 24.558 18.613 1.00 36.75 183 GLY A N 1
ATOM 1403 C CA . GLY A 1 186 ? 29.359 25.401 17.469 1.00 38.21 183 GLY A CA 1
ATOM 1404 C C . GLY A 1 186 ? 29.238 24.719 16.127 1.00 38.82 183 GLY A C 1
ATOM 1405 O O . GLY A 1 186 ? 29.475 25.367 15.100 1.00 41.10 183 GLY A O 1
ATOM 1406 N N . GLN A 1 187 ? 28.905 23.432 16.092 1.00 37.01 184 GLN A N 1
ATOM 1407 C CA . GLN A 1 187 ? 28.573 22.806 14.820 1.00 34.21 184 GLN A CA 1
ATOM 1408 C C . GLN A 1 187 ? 27.241 23.378 14.355 1.00 36.75 184 GLN A C 1
ATOM 1409 O O . GLN A 1 187 ? 26.291 23.472 15.135 1.00 35.50 184 GLN A O 1
ATOM 1415 N N . THR A 1 188 ? 27.169 23.780 13.092 1.00 37.03 185 THR A N 1
ATOM 1416 C CA . THR A 1 188 ? 25.993 24.511 12.648 1.00 36.68 185 THR A CA 1
ATOM 1417 C C . THR A 1 188 ? 24.831 23.566 12.342 1.00 34.38 185 THR A C 1
ATOM 1418 O O . THR A 1 188 ? 24.979 22.342 12.238 1.00 28.33 185 THR A O 1
ATOM 1422 N N . GLU A 1 189 ? 23.653 24.163 12.169 1.00 31.80 186 GLU A N 1
ATOM 1423 C CA . GLU A 1 189 ? 22.473 23.387 11.814 1.00 31.14 186 GLU A CA 1
ATOM 1424 C C . GLU A 1 189 ? 22.675 22.642 10.492 1.00 26.59 186 GLU A C 1
ATOM 1425 O O . GLU A 1 189 ? 22.332 21.457 10.373 1.00 27.13 186 GLU A O 1
ATOM 1431 N N . LYS A 1 190 ? 23.218 23.327 9.478 1.00 26.04 187 LYS A N 1
ATOM 1432 C CA . LYS A 1 190 ? 23.462 22.654 8.204 1.00 28.30 187 LYS A CA 1
ATOM 1433 C C . LYS A 1 190 ? 24.511 21.560 8.348 1.00 26.23 187 LYS A C 1
ATOM 1434 O O . LYS A 1 190 ? 24.393 20.503 7.724 1.00 22.27 187 LYS A O 1
ATOM 1440 N N . GLU A 1 191 ? 25.547 21.797 9.156 1.00 26.14 188 GLU A N 1
ATOM 1441 C CA . GLU A 1 191 ? 26.565 20.770 9.364 1.00 24.31 188 GLU A CA 1
ATOM 1442 C C . GLU A 1 191 ? 25.962 19.515 9.979 1.00 25.07 188 GLU A C 1
ATOM 1443 O O . GLU A 1 191 ? 26.308 18.394 9.583 1.00 22.89 188 GLU A O 1
ATOM 1449 N N . VAL A 1 192 ? 25.060 19.679 10.952 1.00 22.00 189 VAL A N 1
ATOM 1450 C CA . VAL A 1 192 ? 24.400 18.519 11.541 1.00 22.20 189 VAL A CA 1
ATOM 1451 C C . VAL A 1 192 ? 23.473 17.856 10.528 1.00 19.49 189 VAL A C 1
ATOM 1452 O O . VAL A 1 192 ? 23.488 16.632 10.358 1.00 20.08 189 VAL A O 1
ATOM 1456 N N . HIS A 1 193 ? 22.695 18.655 9.793 1.00 21.43 190 HIS A N 1
ATOM 1457 C CA . HIS A 1 193 ? 21.830 18.103 8.756 1.00 21.66 190 HIS A CA 1
ATOM 1458 C C . HIS A 1 193 ? 22.635 17.318 7.722 1.00 19.07 190 HIS A C 1
ATOM 1459 O O . HIS A 1 193 ? 22.218 16.241 7.274 1.00 19.30 190 HIS A O 1
ATOM 1466 N N . ASP A 1 194 ? 23.789 17.857 7.326 1.00 19.09 191 ASP A N 1
ATOM 1467 C CA . ASP A 1 194 ? 24.620 17.206 6.324 1.00 19.51 191 ASP A CA 1
ATOM 1468 C C . ASP A 1 194 ? 25.195 15.892 6.840 1.00 18.61 191 ASP A C 1
ATOM 1469 O O . ASP A 1 194 ? 25.240 14.903 6.099 1.00 18.50 191 ASP A O 1
ATOM 1474 N N . LEU A 1 195 ? 25.629 15.857 8.106 1.00 18.51 192 LEU A N 1
ATOM 1475 C CA . LEU A 1 195 ? 26.085 14.588 8.666 1.00 17.89 192 LEU A CA 1
ATOM 1476 C C . LEU A 1 195 ? 24.956 13.559 8.697 1.00 17.82 192 LEU A C 1
ATOM 1477 O O . LEU A 1 195 ? 25.151 12.392 8.325 1.00 17.45 192 LEU A O 1
ATOM 1482 N N . ALA A 1 196 ? 23.759 13.976 9.130 1.00 16.33 193 ALA A N 1
ATOM 1483 C CA . ALA A 1 196 ? 22.618 13.064 9.125 1.00 17.10 193 ALA A CA 1
ATOM 1484 C C . ALA A 1 196 ? 22.337 12.551 7.718 1.00 15.97 193 ALA A C 1
ATOM 1485 O O . ALA A 1 196 ? 22.032 11.364 7.524 1.00 16.02 193 ALA A O 1
ATOM 1487 N N A SER A 1 197 ? 22.432 13.434 6.716 0.69 16.09 194 SER A N 1
ATOM 1488 N N B SER A 1 197 ? 22.437 13.438 6.720 0.31 16.17 194 SER A N 1
ATOM 1489 C CA A SER A 1 197 ? 22.196 13.021 5.337 0.69 17.78 194 SER A CA 1
ATOM 1490 C CA B SER A 1 197 ? 22.204 13.046 5.334 0.31 17.80 194 SER A CA 1
ATOM 1491 C C A SER A 1 197 ? 23.228 11.997 4.876 0.69 17.25 194 SER A C 1
ATOM 1492 C C B SER A 1 197 ? 23.226 12.012 4.873 0.31 17.28 194 SER A C 1
ATOM 1493 O O A SER A 1 197 ? 22.891 11.037 4.172 0.69 17.32 194 SER A O 1
ATOM 1494 O O B SER A 1 197 ? 22.879 11.054 4.171 0.31 17.37 194 SER A O 1
ATOM 1499 N N . GLN A 1 198 ? 24.494 12.194 5.252 1.00 16.61 195 GLN A N 1
ATOM 1500 C CA . GLN A 1 198 ? 25.522 11.227 4.880 1.00 17.35 195 GLN A CA 1
ATOM 1501 C C . GLN A 1 198 ? 25.254 9.867 5.508 1.00 16.27 195 GLN A C 1
ATOM 1502 O O . GLN A 1 198 ? 25.440 8.826 4.870 1.00 18.73 195 GLN A O 1
ATOM 1508 N N . VAL A 1 199 ? 24.835 9.847 6.773 1.00 15.48 196 VAL A N 1
ATOM 1509 C CA . VAL A 1 199 ? 24.508 8.577 7.414 1.00 15.61 196 VAL A CA 1
ATOM 1510 C C . VAL A 1 199 ? 23.383 7.881 6.667 1.00 16.11 196 VAL A C 1
ATOM 1511 O O . VAL A 1 199 ? 23.451 6.683 6.376 1.00 17.14 196 VAL A O 1
ATOM 1515 N N . VAL A 1 200 ? 22.310 8.622 6.382 1.00 14.58 197 VAL A N 1
ATOM 1516 C CA . VAL A 1 200 ? 21.150 8.012 5.736 1.00 15.25 197 VAL A CA 1
ATOM 1517 C C . VAL A 1 200 ? 21.495 7.537 4.326 1.00 15.96 197 VAL A C 1
ATOM 1518 O O . VAL A 1 200 ? 21.003 6.496 3.880 1.00 17.34 197 VAL A O 1
ATOM 1522 N N . ASP A 1 201 ? 22.355 8.273 3.623 1.00 16.83 198 ASP A N 1
ATOM 1523 C CA . ASP A 1 201 ? 22.831 7.826 2.312 1.00 18.12 198 ASP A CA 1
ATOM 1524 C C . ASP A 1 201 ? 23.450 6.430 2.397 1.00 18.12 198 ASP A C 1
ATOM 1525 O O . ASP A 1 201 ? 23.195 5.575 1.543 1.00 19.44 198 ASP A O 1
ATOM 1530 N N . LEU A 1 202 ? 24.242 6.169 3.436 1.00 16.60 199 LEU A N 1
ATOM 1531 C CA . LEU A 1 202 ? 24.807 4.833 3.616 1.00 17.07 199 LEU A CA 1
ATOM 1532 C C . LEU A 1 202 ? 23.736 3.792 3.919 1.00 18.54 199 LEU A C 1
ATOM 1533 O O . LEU A 1 202 ? 23.820 2.654 3.441 1.00 20.57 199 LEU A O 1
ATOM 1538 N N . LEU A 1 203 ? 22.748 4.141 4.754 1.00 17.81 200 LEU A N 1
ATOM 1539 C CA . LEU A 1 203 ? 21.740 3.154 5.143 1.00 20.86 200 LEU A CA 1
ATOM 1540 C C . LEU A 1 203 ? 20.811 2.810 3.986 1.00 24.65 200 LEU A C 1
ATOM 1541 O O . LEU A 1 203 ? 20.453 1.641 3.791 1.00 29.50 200 LEU A O 1
ATOM 1546 N N . ILE A 1 204 ? 20.396 3.806 3.212 1.00 20.94 201 ILE A N 1
ATOM 1547 C CA . ILE A 1 204 ? 19.449 3.563 2.130 1.00 24.04 201 ILE A CA 1
ATOM 1548 C C . ILE A 1 204 ? 20.156 3.119 0.859 1.00 25.91 201 ILE A C 1
ATOM 1549 O O . ILE A 1 204 ? 19.694 2.208 0.165 1.00 25.90 201 ILE A O 1
ATOM 1554 N N . GLY A 1 205 ? 21.254 3.781 0.495 1.00 23.15 202 GLY A N 1
ATOM 1555 C CA . GLY A 1 205 ? 21.958 3.424 -0.720 1.00 24.33 202 GLY A CA 1
ATOM 1556 C C . GLY A 1 205 ? 22.935 2.278 -0.571 1.00 24.41 202 GLY A C 1
ATOM 1557 O O . GLY A 1 205 ? 23.365 1.712 -1.579 1.00 28.99 202 GLY A O 1
ATOM 1558 N N . GLY A 1 206 ? 23.318 1.934 0.650 1.00 21.66 203 GLY A N 1
ATOM 1559 C CA . GLY A 1 206 ? 24.275 0.873 0.865 1.00 19.80 203 GLY A CA 1
ATOM 1560 C C . GLY A 1 206 ? 25.712 1.361 0.775 1.00 22.54 203 GLY A C 1
ATOM 1561 O O . GLY A 1 206 ? 26.004 2.489 0.386 1.00 22.97 203 GLY A O 1
ATOM 1562 N N . ILE A 1 207 ? 26.622 0.495 1.200 1.00 22.14 204 ILE A N 1
ATOM 1563 C CA . ILE A 1 207 ? 28.047 0.767 1.040 1.00 23.65 204 ILE A CA 1
ATOM 1564 C C . ILE A 1 207 ? 28.601 0.153 -0.243 1.00 22.23 204 ILE A C 1
ATOM 1565 O O . ILE A 1 207 ? 29.597 0.648 -0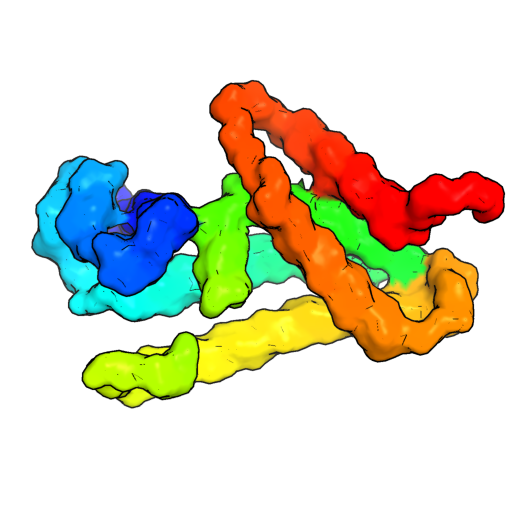.789 1.00 25.20 204 ILE A O 1
ATOM 1570 N N . GLY A 1 208 ? 27.971 -0.910 -0.739 1.00 23.67 205 GLY A N 1
ATOM 1571 C CA . GLY A 1 208 ? 28.455 -1.556 -1.939 1.00 24.38 205 GLY A CA 1
ATOM 1572 C C . GLY A 1 208 ? 28.193 -0.717 -3.174 1.00 26.24 205 GLY A C 1
ATOM 1573 O O . GLY A 1 208 ? 27.195 0.000 -3.272 1.00 28.00 205 GLY A O 1
ATOM 1574 N N . ALA A 1 209 ? 29.112 -0.805 -4.129 1.00 28.45 206 ALA A N 1
ATOM 1575 C CA . ALA A 1 209 ? 29.017 -0.023 -5.349 1.00 31.00 206 ALA A CA 1
ATOM 1576 C C . ALA A 1 209 ? 27.986 -0.621 -6.301 1.00 40.07 206 ALA A C 1
ATOM 1577 O O . ALA A 1 209 ? 27.668 -1.813 -6.247 1.00 43.36 206 ALA A O 1
ATOM 1579 N N . THR A 1 210 ? 27.462 0.239 -7.176 1.00 43.41 207 THR A N 1
ATOM 1580 C CA . THR A 1 210 ? 26.559 -0.140 -8.271 1.00 48.51 207 THR A CA 1
ATOM 1581 C C . THR A 1 210 ? 25.496 -1.176 -7.904 1.00 49.88 207 THR A C 1
ATOM 1582 O O . THR A 1 210 ? 24.515 -0.859 -7.231 1.00 54.55 207 THR A O 1
#